Protein AF-A0A2K2VH22-F1 (afdb_monomer_lite)

Radius of gyration: 18.13 Å; chains: 1; bounding box: 42×35×60 Å

pLDDT: mean 90.91, std 8.67, range [52.75, 98.31]

Structure (mmCIF, N/CA/C/O backbone):
data_AF-A0A2K2VH22-F1
#
_entry.id   AF-A0A2K2VH22-F1
#
loop_
_atom_site.group_PDB
_atom_site.id
_atom_site.type_symbol
_atom_site.label_atom_id
_atom_site.label_alt_id
_atom_site.label_comp_id
_atom_site.label_asym_id
_atom_site.label_entity_id
_atom_site.label_seq_id
_atom_site.pdbx_PDB_ins_code
_atom_site.Cartn_x
_atom_site.Cartn_y
_atom_site.Cartn_z
_atom_site.occupancy
_atom_site.B_iso_or_equiv
_atom_site.auth_seq_id
_atom_site.auth_comp_id
_atom_site.auth_asym_id
_atom_site.auth_atom_id
_atom_site.pdbx_PDB_model_num
ATOM 1 N N . MET A 1 1 ? -1.784 11.047 14.760 1.00 62.03 1 MET A N 1
ATOM 2 C CA . MET A 1 1 ? -2.178 9.713 14.267 1.00 62.03 1 MET A CA 1
ATOM 3 C C . MET A 1 1 ? -1.018 8.764 14.497 1.00 62.03 1 MET A C 1
ATOM 5 O O . MET A 1 1 ? 0.082 9.056 14.036 1.00 62.03 1 MET A O 1
ATOM 9 N N . ASN A 1 2 ? -1.238 7.701 15.267 1.00 81.44 2 ASN A N 1
ATOM 10 C CA . ASN A 1 2 ? -0.188 6.740 15.594 1.00 81.44 2 ASN A CA 1
ATOM 11 C C . ASN A 1 2 ? 0.109 5.851 14.393 1.00 81.44 2 ASN A C 1
ATOM 13 O O . ASN A 1 2 ? -0.812 5.441 13.688 1.00 81.44 2 ASN A O 1
ATOM 17 N N . LYS A 1 3 ? 1.396 5.590 14.153 1.00 90.19 3 LYS A N 1
ATOM 18 C CA . LYS A 1 3 ? 1.849 4.792 13.016 1.00 90.19 3 LYS A CA 1
ATOM 19 C C . LYS A 1 3 ? 2.513 3.509 13.495 1.00 90.19 3 LYS A C 1
ATOM 21 O O . LYS A 1 3 ? 3.463 3.575 14.274 1.00 90.19 3 LYS A O 1
ATOM 26 N N . LEU A 1 4 ? 2.047 2.369 12.998 1.00 93.50 4 LEU A N 1
ATOM 27 C CA . LEU A 1 4 ? 2.679 1.077 13.224 1.00 93.50 4 LEU A CA 1
ATOM 28 C C . LEU A 1 4 ? 3.860 0.913 12.266 1.00 93.50 4 LEU A C 1
ATOM 30 O O . LEU A 1 4 ? 3.709 1.118 11.064 1.00 93.50 4 LEU A O 1
ATOM 34 N N . GLN A 1 5 ? 5.032 0.566 12.789 1.00 94.88 5 GLN A N 1
ATOM 35 C CA . GLN A 1 5 ? 6.256 0.443 11.998 1.00 94.88 5 GLN A CA 1
ATOM 36 C C . GLN A 1 5 ? 6.531 -1.019 11.652 1.00 94.88 5 GLN A C 1
ATOM 38 O O . GLN A 1 5 ? 6.646 -1.852 12.544 1.00 94.88 5 GLN A O 1
ATOM 43 N N . ILE A 1 6 ? 6.678 -1.310 10.362 1.00 93.50 6 ILE A N 1
ATOM 44 C CA . ILE A 1 6 ? 6.953 -2.645 9.833 1.00 93.50 6 ILE A CA 1
ATOM 45 C C . ILE A 1 6 ? 8.258 -2.577 9.029 1.00 93.50 6 ILE A C 1
ATOM 47 O O . ILE A 1 6 ? 8.27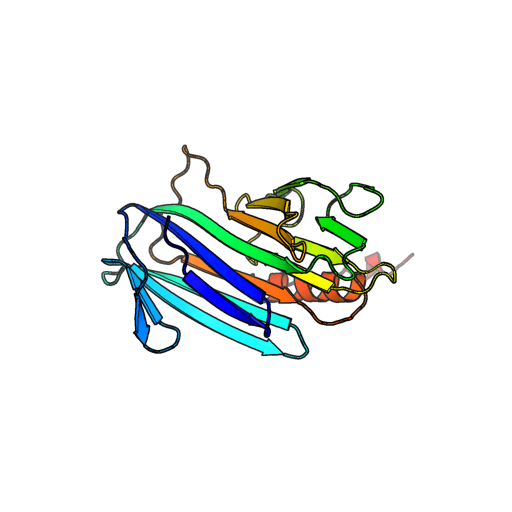5 -1.991 7.940 1.00 93.50 6 ILE A O 1
ATOM 51 N N . PRO A 1 7 ? 9.370 -3.129 9.547 1.00 93.19 7 PRO A N 1
ATOM 52 C CA . PRO A 1 7 ? 10.624 -3.188 8.808 1.00 93.19 7 PRO A CA 1
ATOM 53 C C . PRO A 1 7 ? 10.499 -4.200 7.663 1.00 93.19 7 PRO A C 1
ATOM 55 O O . PRO A 1 7 ? 10.170 -5.366 7.889 1.00 93.19 7 PRO A O 1
ATOM 58 N N . ILE A 1 8 ? 10.771 -3.763 6.435 1.00 91.94 8 ILE A N 1
ATOM 59 C CA . ILE A 1 8 ? 10.666 -4.605 5.229 1.00 91.94 8 ILE A CA 1
ATOM 60 C C . ILE A 1 8 ? 12.028 -4.935 4.616 1.00 91.94 8 ILE A C 1
ATOM 62 O O . ILE A 1 8 ? 12.185 -6.007 4.047 1.00 91.94 8 ILE A O 1
ATOM 66 N N . ALA A 1 9 ? 13.021 -4.064 4.791 1.00 86.62 9 ALA A N 1
ATOM 67 C CA . ALA A 1 9 ? 14.415 -4.290 4.417 1.00 86.62 9 ALA A CA 1
ATOM 68 C C . ALA A 1 9 ? 15.335 -3.594 5.434 1.00 86.62 9 ALA A C 1
ATOM 70 O O . ALA A 1 9 ? 14.854 -2.882 6.317 1.00 86.62 9 ALA A O 1
ATOM 71 N N . SER A 1 10 ? 16.654 -3.772 5.313 1.00 80.25 10 SER A N 1
ATOM 72 C CA . SER A 1 10 ? 17.651 -3.199 6.237 1.00 80.25 10 SER A CA 1
ATOM 73 C C . SER A 1 10 ? 17.533 -1.684 6.445 1.00 80.25 10 SER A C 1
ATOM 75 O O . SER A 1 10 ? 17.914 -1.170 7.493 1.00 80.25 10 SER A O 1
ATOM 77 N N . ASP A 1 11 ? 17.022 -0.969 5.449 1.00 85.69 11 ASP A N 1
ATOM 78 C CA . ASP A 1 11 ? 16.951 0.488 5.378 1.00 85.69 11 ASP A CA 1
ATOM 79 C C . ASP A 1 11 ? 15.550 1.011 5.028 1.00 85.69 11 ASP A C 1
ATOM 81 O O . ASP A 1 11 ? 15.379 2.216 4.841 1.00 85.69 11 ASP A O 1
ATOM 85 N N . ILE A 1 12 ? 14.542 0.133 4.964 1.00 91.69 12 ILE A N 1
ATOM 86 C CA . ILE A 1 12 ? 13.178 0.517 4.600 1.00 91.69 12 ILE A CA 1
ATOM 87 C C . ILE A 1 12 ? 12.189 0.031 5.659 1.00 91.69 12 ILE A C 1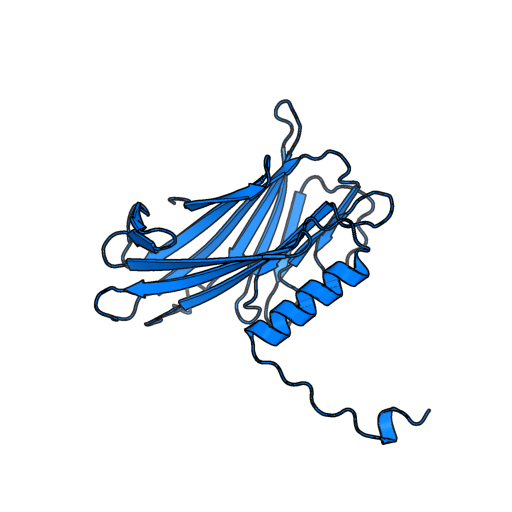
ATOM 89 O O . ILE A 1 12 ? 12.059 -1.164 5.935 1.00 91.69 12 ILE A O 1
ATOM 93 N N . THR A 1 13 ? 11.429 0.988 6.190 1.00 95.81 13 THR A N 1
ATOM 94 C CA . THR A 1 13 ? 10.339 0.762 7.140 1.00 95.81 13 THR A CA 1
ATOM 95 C C . THR A 1 13 ? 9.045 1.324 6.571 1.00 95.81 13 THR A C 1
ATOM 97 O O . THR A 1 13 ? 8.958 2.516 6.258 1.00 95.81 13 THR A O 1
ATOM 100 N N . ILE A 1 14 ? 8.019 0.480 6.488 1.00 97.19 14 ILE A N 1
ATOM 101 C CA . ILE A 1 14 ? 6.653 0.905 6.193 1.00 97.19 14 ILE A CA 1
ATOM 102 C C . ILE A 1 14 ? 5.992 1.349 7.490 1.00 97.19 14 ILE A C 1
ATOM 104 O O . ILE A 1 14 ? 6.072 0.671 8.509 1.00 97.19 14 ILE A O 1
ATOM 108 N N . ARG A 1 15 ? 5.333 2.502 7.460 1.00 97.44 15 ARG A N 1
ATOM 109 C CA . ARG A 1 15 ? 4.586 3.044 8.593 1.00 97.44 15 ARG A CA 1
ATOM 110 C C . ARG A 1 15 ? 3.104 3.034 8.254 1.00 97.44 15 ARG A C 1
ATOM 112 O O . ARG A 1 15 ? 2.662 3.919 7.521 1.00 97.44 15 ARG A O 1
ATOM 119 N N . LEU A 1 16 ? 2.372 2.048 8.762 1.00 97.62 16 LEU A N 1
ATOM 120 C CA . LEU A 1 16 ? 0.925 1.937 8.592 1.00 97.62 16 LEU A CA 1
ATOM 121 C C . LEU A 1 16 ? 0.191 2.864 9.550 1.00 97.62 16 LEU A C 1
ATOM 123 O O . LEU A 1 16 ? 0.656 3.096 10.665 1.00 97.62 16 LEU A O 1
ATOM 127 N N . PHE A 1 17 ? -0.966 3.363 9.144 1.00 96.62 17 PHE A N 1
ATOM 128 C CA . PHE A 1 17 ? -1.843 4.145 10.005 1.00 96.62 17 PHE A CA 1
ATOM 129 C C . PHE A 1 17 ? -3.306 3.812 9.749 1.00 96.62 17 PHE A C 1
ATOM 131 O O . PHE A 1 17 ? -3.675 3.420 8.644 1.00 96.62 17 PHE A O 1
ATOM 138 N N . PHE A 1 18 ? -4.124 4.021 10.778 1.00 95.19 18 PHE A N 1
ATOM 139 C CA . PHE A 1 18 ? -5.563 3.796 10.755 1.00 95.19 18 PHE A CA 1
ATOM 140 C C . PHE A 1 18 ? -6.236 4.923 11.541 1.00 95.19 18 PHE A C 1
ATOM 142 O O . PHE A 1 18 ? -5.906 5.135 12.711 1.00 95.19 18 PHE A O 1
ATOM 149 N N . ASP A 1 19 ? -7.150 5.645 10.900 1.00 94.12 19 ASP A N 1
ATOM 150 C CA . ASP A 1 19 ? -8.038 6.617 11.531 1.00 94.12 19 ASP A CA 1
ATOM 151 C C . ASP A 1 19 ? -9.436 6.000 11.653 1.00 94.12 19 ASP A C 1
ATOM 153 O O . ASP A 1 19 ? -10.105 5.725 10.654 1.00 94.12 19 ASP A O 1
ATOM 157 N N . LEU A 1 20 ? -9.844 5.728 12.892 1.00 94.25 20 LEU A N 1
ATOM 158 C CA . LEU A 1 20 ? -11.011 4.915 13.229 1.00 94.25 20 LEU A CA 1
ATOM 159 C C . LEU A 1 20 ? -11.969 5.691 14.127 1.00 94.25 20 LEU A C 1
ATOM 161 O O . LEU A 1 20 ? -11.563 6.549 14.916 1.00 94.25 20 LEU A O 1
ATOM 165 N N . SER A 1 21 ? -13.253 5.363 14.040 1.00 93.81 21 SER A N 1
ATOM 166 C CA . SER A 1 21 ? -14.292 5.914 14.905 1.00 93.81 21 SER A CA 1
ATOM 167 C C . SER A 1 21 ? -15.163 4.794 15.485 1.00 93.81 21 SER A C 1
ATOM 169 O O . SER A 1 21 ? -15.820 4.088 14.716 1.00 93.81 21 SER A O 1
ATOM 171 N N . PRO A 1 22 ? -15.186 4.629 16.828 1.00 94.56 22 PRO A N 1
ATOM 172 C CA . PRO A 1 22 ? -14.468 5.410 17.858 1.00 94.56 22 PRO A CA 1
ATOM 173 C C . PRO A 1 22 ? -12.931 5.351 17.759 1.00 94.56 22 PRO A C 1
ATOM 175 O O . PRO A 1 22 ? -12.384 4.419 17.181 1.00 94.56 22 PRO A O 1
ATOM 178 N N . ASN A 1 23 ? -12.219 6.327 18.330 1.00 93.38 23 ASN A N 1
ATOM 179 C CA . ASN A 1 23 ? -10.751 6.344 18.293 1.00 93.38 23 ASN A CA 1
ATOM 180 C C . ASN A 1 23 ? -10.160 5.204 19.150 1.00 93.38 23 ASN A C 1
ATOM 182 O O . ASN A 1 23 ? -10.509 5.070 20.322 1.00 93.38 23 ASN A O 1
ATOM 186 N N . GLY A 1 24 ? -9.260 4.403 18.570 1.00 89.75 24 GLY A N 1
ATOM 187 C CA . GLY A 1 24 ? -8.613 3.267 19.243 1.00 89.75 24 GLY A CA 1
ATOM 188 C C . GLY A 1 24 ? -7.381 3.604 20.096 1.00 89.75 24 GLY A C 1
ATOM 189 O O . GLY A 1 24 ? -6.967 2.794 20.922 1.00 89.75 24 GLY A O 1
ATOM 190 N N . GLY A 1 25 ? -6.777 4.782 19.930 1.00 92.25 25 GLY A N 1
ATOM 191 C CA . GLY A 1 25 ? -5.553 5.183 20.630 1.00 92.25 25 GLY A CA 1
ATOM 192 C C . GLY A 1 25 ? -4.266 4.660 19.979 1.00 92.25 25 GLY A C 1
ATOM 193 O O . GLY A 1 25 ? -4.061 4.788 18.772 1.00 92.25 25 GLY A O 1
ATOM 194 N N . GLU A 1 26 ? -3.332 4.154 20.787 1.00 93.44 26 GLU A N 1
ATOM 195 C CA . GLU A 1 26 ? -2.039 3.645 20.306 1.00 93.44 26 GLU A CA 1
ATOM 196 C C . GLU A 1 26 ? -2.076 2.136 20.067 1.00 93.44 26 GLU A C 1
ATOM 198 O O . GLU A 1 26 ? -2.567 1.382 20.908 1.00 93.44 26 GLU A O 1
ATOM 203 N N . TRP A 1 27 ? -1.500 1.701 18.945 1.00 95.56 27 TRP A N 1
ATOM 204 C CA . TRP A 1 27 ? -1.327 0.287 18.630 1.00 95.56 27 TRP A CA 1
ATOM 205 C C . TRP A 1 27 ? -0.231 -0.334 19.493 1.00 95.56 27 TRP A C 1
ATOM 207 O O . TRP A 1 27 ? 0.897 0.159 19.527 1.00 95.56 27 TRP A O 1
ATOM 217 N N . LYS A 1 28 ? -0.558 -1.443 20.156 1.00 95.31 28 LYS A N 1
ATOM 218 C CA . LYS A 1 28 ? 0.374 -2.247 20.952 1.00 95.31 28 LYS A CA 1
ATOM 219 C C . LYS A 1 28 ? 0.369 -3.679 20.456 1.00 95.31 28 LYS A C 1
ATOM 221 O O . LYS A 1 28 ? -0.697 -4.278 20.327 1.00 95.31 28 LYS A O 1
ATOM 226 N N . GLU A 1 29 ? 1.553 -4.216 20.204 1.00 95.94 29 GLU A N 1
ATOM 227 C CA . GLU A 1 29 ? 1.719 -5.632 19.892 1.00 95.94 29 GLU A CA 1
ATOM 228 C C . GLU A 1 29 ? 1.420 -6.464 21.143 1.00 95.94 29 GLU A C 1
ATOM 230 O O . GLU A 1 29 ? 1.985 -6.213 22.209 1.00 95.94 29 GLU A O 1
ATOM 235 N N . VAL A 1 30 ? 0.496 -7.416 21.027 1.00 96.62 30 VAL A N 1
ATOM 236 C CA . VAL A 1 30 ? 0.107 -8.320 22.127 1.00 96.62 30 VAL A CA 1
ATOM 237 C C . VAL A 1 30 ? 0.625 -9.739 21.909 1.00 96.62 30 VAL A C 1
ATOM 239 O O . VAL A 1 30 ? 0.863 -10.468 22.868 1.00 96.62 30 VAL A O 1
ATOM 242 N N . SER A 1 31 ? 0.834 -10.116 20.652 1.00 95.00 31 SER A N 1
ATOM 243 C CA . SER A 1 31 ? 1.541 -11.318 20.219 1.00 95.00 31 SER A CA 1
ATOM 244 C C . SER A 1 31 ? 2.142 -11.047 18.838 1.00 95.00 31 SER A C 1
ATOM 246 O O . SER A 1 31 ? 1.719 -10.076 18.204 1.00 95.00 31 SER A O 1
ATOM 248 N N . PRO A 1 32 ? 3.072 -11.884 18.338 1.00 94.31 32 PRO A N 1
ATOM 249 C CA . PRO A 1 32 ? 3.616 -11.708 16.997 1.00 94.31 32 PRO A CA 1
ATOM 250 C C . PRO A 1 32 ? 2.487 -11.506 15.992 1.00 94.31 32 PRO A C 1
ATOM 252 O O . PRO A 1 32 ? 1.533 -12.291 15.994 1.00 94.31 32 PRO A O 1
ATOM 255 N N . ASN A 1 33 ? 2.588 -10.455 15.175 1.00 94.50 33 ASN A N 1
ATOM 256 C CA . ASN A 1 33 ? 1.624 -10.134 14.117 1.00 94.50 33 ASN A CA 1
ATOM 257 C C . ASN A 1 33 ? 0.206 -9.741 14.589 1.00 94.50 33 ASN A C 1
ATOM 259 O O . ASN A 1 33 ? -0.685 -9.572 13.754 1.00 94.50 33 ASN A O 1
ATOM 263 N N . LEU A 1 34 ? -0.021 -9.566 15.896 1.00 97.44 34 LEU A N 1
ATOM 264 C CA . LEU A 1 34 ? -1.315 -9.188 16.466 1.00 97.44 34 LEU A CA 1
ATOM 265 C C . LEU A 1 34 ? -1.180 -7.931 17.324 1.00 97.44 34 LEU A C 1
ATOM 267 O O . LEU A 1 34 ? -0.462 -7.898 18.327 1.00 97.44 34 LEU A O 1
ATOM 271 N N . TYR A 1 35 ? -1.944 -6.909 16.963 1.00 97.56 35 TYR A N 1
ATOM 272 C CA . TYR A 1 35 ? -1.916 -5.599 17.591 1.00 97.56 35 TYR A CA 1
ATOM 273 C C . TYR A 1 35 ? -3.292 -5.238 18.139 1.00 97.56 35 TYR A C 1
ATOM 275 O O . TYR A 1 35 ? -4.325 -5.615 17.588 1.00 97.56 35 TYR A O 1
ATOM 283 N N . THR A 1 36 ? -3.315 -4.474 19.227 1.00 97.38 36 THR A N 1
ATOM 284 C CA . THR A 1 36 ? -4.555 -3.932 19.792 1.00 97.38 36 THR A CA 1
ATOM 285 C C . THR A 1 36 ? -4.440 -2.436 20.034 1.00 97.38 36 THR A C 1
ATOM 287 O O . THR A 1 36 ? -3.369 -1.935 20.377 1.00 97.38 36 THR A O 1
ATOM 290 N N . ALA A 1 37 ? -5.555 -1.734 19.861 1.00 96.62 37 ALA A N 1
ATOM 291 C CA . ALA A 1 37 ? -5.718 -0.323 20.189 1.00 96.62 37 ALA A CA 1
ATOM 292 C C . ALA A 1 37 ? -7.143 -0.147 20.732 1.00 96.62 37 ALA A C 1
ATOM 294 O O . ALA A 1 37 ? -8.111 -0.252 19.983 1.00 96.62 37 ALA A O 1
ATOM 295 N N . GLY A 1 38 ? -7.295 0.019 22.049 1.00 94.88 38 GLY A N 1
ATOM 296 C CA . GLY A 1 38 ? -8.612 0.022 22.695 1.00 94.88 38 GLY A CA 1
ATOM 297 C C . GLY A 1 38 ? -9.372 -1.290 22.448 1.00 94.88 38 GLY A C 1
ATOM 298 O O . GLY A 1 38 ? -8.899 -2.374 22.816 1.00 94.88 38 GLY A O 1
ATOM 299 N N . ASP A 1 39 ? -10.532 -1.188 21.796 1.00 96.12 39 ASP A N 1
ATOM 300 C CA . ASP A 1 39 ? -11.378 -2.330 21.421 1.00 96.12 39 ASP A CA 1
ATOM 301 C C . ASP A 1 39 ? -11.019 -2.949 20.067 1.00 96.12 39 ASP A C 1
ATOM 303 O O . ASP A 1 39 ? -11.613 -3.957 19.689 1.00 96.12 39 ASP A O 1
ATOM 307 N N . TYR A 1 40 ? -10.066 -2.376 19.332 1.00 97.88 40 TYR A N 1
ATOM 308 C CA . TYR A 1 40 ? -9.667 -2.880 18.023 1.00 97.88 40 TYR A CA 1
ATOM 309 C C . TYR A 1 40 ? -8.614 -3.979 18.126 1.00 97.88 40 TYR A C 1
ATOM 311 O O . TYR A 1 40 ? -7.749 -3.968 19.011 1.00 97.88 40 TYR A O 1
ATOM 319 N N . VAL A 1 41 ? -8.682 -4.903 17.174 1.00 97.94 41 VAL A N 1
ATOM 320 C CA . VAL A 1 41 ? -7.717 -5.968 16.918 1.00 97.94 41 VAL A CA 1
ATOM 321 C C . VAL A 1 41 ? -7.264 -5.838 15.471 1.00 97.94 41 VAL A C 1
ATOM 323 O O . VAL A 1 41 ? -8.091 -5.764 14.566 1.00 97.94 41 VAL A O 1
ATOM 326 N N . LEU A 1 42 ? -5.953 -5.801 15.268 1.00 98.25 42 LEU A N 1
ATOM 327 C CA . LEU A 1 42 ? -5.314 -5.744 13.962 1.00 98.25 42 LEU A CA 1
ATOM 328 C C . LEU A 1 42 ? -4.384 -6.947 13.829 1.00 98.25 42 LEU A C 1
ATOM 330 O O . LEU A 1 42 ? -3.401 -7.057 14.561 1.00 98.25 42 LEU A O 1
ATOM 334 N N . GLN A 1 43 ? -4.696 -7.835 12.896 1.00 98.19 43 GLN A N 1
ATOM 335 C CA . GLN A 1 43 ? -3.830 -8.938 12.500 1.00 98.19 43 GLN A CA 1
ATOM 336 C C . GLN A 1 43 ? -3.073 -8.537 11.239 1.00 98.19 43 GLN A C 1
ATOM 338 O O . GLN A 1 43 ? -3.681 -8.031 10.297 1.00 98.19 43 GLN A O 1
ATOM 343 N N . ILE A 1 44 ? -1.760 -8.756 11.219 1.00 97.81 44 ILE A N 1
ATOM 344 C CA . ILE A 1 44 ? -0.901 -8.441 10.076 1.00 97.81 44 ILE A CA 1
ATOM 345 C C . ILE A 1 44 ? -0.147 -9.685 9.652 1.00 97.81 44 ILE A C 1
ATOM 347 O O . ILE A 1 44 ? 0.633 -10.238 10.413 1.00 97.81 44 ILE A O 1
ATOM 351 N N . GLU A 1 45 ? -0.312 -10.092 8.409 1.00 97.06 45 GLU A N 1
ATOM 352 C CA . GLU A 1 45 ? 0.437 -11.195 7.831 1.00 97.06 45 GLU A CA 1
ATOM 353 C C . GLU A 1 45 ? 1.467 -10.658 6.851 1.00 97.06 45 GLU A C 1
ATOM 355 O O . GLU A 1 45 ? 1.206 -9.736 6.075 1.00 97.06 45 GLU A O 1
ATOM 360 N N . ARG A 1 46 ? 2.660 -11.246 6.903 1.00 95.38 46 ARG A N 1
ATOM 361 C CA . ARG A 1 46 ? 3.769 -10.904 6.024 1.00 95.38 46 ARG A CA 1
ATOM 362 C C . ARG A 1 46 ? 4.172 -12.136 5.236 1.00 95.38 46 ARG A C 1
ATOM 364 O O . ARG A 1 46 ? 4.592 -13.126 5.829 1.00 95.38 46 ARG A O 1
ATOM 371 N N . ASP A 1 47 ? 4.108 -12.025 3.917 1.00 95.81 47 ASP A N 1
ATOM 372 C CA . ASP A 1 47 ? 4.691 -12.992 2.990 1.00 95.81 47 ASP A CA 1
ATOM 373 C C . ASP A 1 47 ? 5.857 -12.340 2.248 1.00 95.81 47 ASP A C 1
ATOM 375 O O . ASP A 1 47 ? 5.759 -11.193 1.808 1.00 95.81 47 ASP A O 1
ATOM 379 N N . GLU A 1 48 ? 6.973 -13.053 2.123 1.00 95.12 48 GLU A N 1
ATOM 380 C CA . GLU A 1 48 ? 8.162 -12.557 1.437 1.00 95.12 48 GLU A CA 1
ATOM 381 C C . GLU A 1 48 ? 8.735 -13.620 0.510 1.00 95.12 48 GLU A C 1
ATOM 383 O O . GLU A 1 48 ? 9.051 -14.739 0.917 1.00 95.12 48 GLU A O 1
ATOM 388 N N . LYS A 1 49 ? 8.912 -13.240 -0.754 1.00 93.50 49 LYS A N 1
ATOM 389 C CA . LYS A 1 49 ? 9.485 -14.110 -1.774 1.00 93.50 49 LYS A CA 1
ATOM 390 C C . LYS A 1 49 ? 10.201 -13.289 -2.834 1.00 93.50 49 LYS A C 1
ATOM 392 O O . LYS A 1 49 ? 9.617 -12.372 -3.398 1.00 93.50 49 LYS A O 1
ATOM 397 N N . GLU A 1 50 ? 11.450 -13.647 -3.132 1.00 90.94 50 GLU A N 1
ATOM 398 C CA . GLU A 1 50 ? 12.206 -13.128 -4.289 1.00 90.94 50 GLU A CA 1
ATOM 399 C C . GLU A 1 50 ? 12.240 -11.586 -4.385 1.00 90.94 50 GLU A C 1
ATOM 401 O O . GLU A 1 50 ? 12.151 -11.005 -5.463 1.00 90.94 50 GLU A O 1
ATOM 406 N N . GLY A 1 51 ? 12.363 -10.897 -3.247 1.00 91.12 51 GLY A N 1
ATOM 407 C CA . GLY A 1 51 ? 12.399 -9.432 -3.198 1.00 91.12 51 GLY A CA 1
ATOM 408 C C . GLY A 1 51 ? 11.036 -8.744 -3.333 1.00 91.12 51 GLY A C 1
ATOM 409 O O . GLY A 1 51 ? 10.965 -7.534 -3.556 1.00 91.12 51 GLY A O 1
ATOM 410 N N . ARG A 1 52 ? 9.953 -9.510 -3.198 1.00 94.94 52 ARG A N 1
ATOM 411 C CA . ARG A 1 52 ? 8.581 -9.037 -3.026 1.00 94.94 52 ARG A CA 1
ATOM 412 C C . ARG A 1 52 ? 8.131 -9.309 -1.596 1.00 94.94 52 ARG A C 1
ATOM 414 O O . ARG A 1 52 ? 8.330 -10.412 -1.095 1.00 94.94 52 ARG A O 1
ATOM 421 N N . VAL A 1 53 ? 7.478 -8.331 -0.983 1.00 97.25 53 VAL A N 1
ATOM 422 C CA . VAL A 1 53 ? 6.845 -8.432 0.333 1.00 97.25 53 VAL A CA 1
ATOM 423 C C . VAL A 1 53 ? 5.371 -8.077 0.188 1.00 97.25 53 VAL A C 1
ATOM 425 O O . VAL A 1 53 ? 5.037 -7.030 -0.363 1.00 97.25 53 VAL A O 1
ATOM 428 N N . ILE A 1 54 ? 4.495 -8.938 0.688 1.00 97.88 54 ILE A N 1
ATOM 429 C CA . ILE A 1 54 ? 3.069 -8.658 0.833 1.00 97.88 54 ILE A CA 1
ATOM 430 C C . ILE A 1 54 ? 2.784 -8.442 2.315 1.00 97.88 54 ILE A C 1
ATOM 432 O O . ILE A 1 54 ? 3.146 -9.279 3.140 1.00 97.88 54 ILE A O 1
ATOM 436 N N . ILE A 1 55 ? 2.150 -7.318 2.645 1.00 97.94 55 ILE A N 1
ATOM 437 C CA . ILE A 1 55 ? 1.655 -7.033 3.995 1.00 97.94 55 ILE A CA 1
ATOM 438 C C . ILE A 1 55 ? 0.135 -7.064 3.933 1.00 97.94 55 ILE A C 1
ATOM 440 O O . ILE A 1 55 ? -0.476 -6.081 3.520 1.00 97.94 55 ILE A O 1
ATOM 444 N N . SER A 1 56 ? -0.463 -8.177 4.334 1.00 98.00 56 SER A N 1
ATOM 445 C CA . SER A 1 56 ? -1.914 -8.310 4.460 1.00 98.00 56 SER A CA 1
ATOM 446 C C . SER A 1 56 ? -2.335 -7.901 5.860 1.00 98.00 56 SER A C 1
ATOM 448 O O . SER A 1 56 ? -1.646 -8.218 6.827 1.00 98.00 56 SER A O 1
ATOM 450 N N . PHE A 1 57 ? -3.464 -7.218 6.000 1.00 97.75 57 PHE A N 1
ATOM 451 C CA . PHE A 1 57 ? -3.990 -6.885 7.315 1.00 97.75 57 PHE A CA 1
ATOM 452 C C . PHE A 1 57 ? -5.499 -7.074 7.401 1.00 97.75 57 PHE A C 1
ATOM 454 O O . PHE A 1 57 ? -6.233 -6.825 6.446 1.00 97.75 57 PHE A O 1
ATOM 461 N N . SER A 1 58 ? -5.947 -7.504 8.579 1.00 98.00 58 SER A N 1
ATOM 462 C CA . SER A 1 58 ? -7.354 -7.547 8.962 1.00 98.00 58 SER A CA 1
ATOM 463 C C . SER A 1 58 ? -7.570 -6.755 10.245 1.00 98.00 58 SER A C 1
ATOM 465 O O . SER A 1 58 ? -6.832 -6.918 11.218 1.00 98.00 58 SER A O 1
ATOM 467 N N . LEU A 1 59 ? -8.579 -5.892 10.231 1.00 97.94 59 LEU A N 1
ATOM 468 C CA . LEU A 1 59 ? -8.968 -5.016 11.322 1.00 97.94 59 LEU A CA 1
ATOM 469 C C . LEU A 1 59 ? -10.414 -5.309 11.729 1.00 97.94 59 LEU A C 1
ATOM 471 O O . LEU A 1 59 ? -11.320 -5.248 10.898 1.00 97.94 59 LEU A O 1
ATOM 475 N N . SER A 1 60 ? -10.638 -5.550 13.016 1.00 98.19 60 SER A N 1
ATOM 476 C CA . SER A 1 60 ? -11.972 -5.734 13.592 1.00 98.19 60 SER A CA 1
ATOM 477 C C . SER A 1 60 ? -12.041 -5.196 15.023 1.00 98.19 60 SER A C 1
ATOM 479 O O . SER A 1 60 ? -11.022 -4.844 15.624 1.00 98.19 60 SER A O 1
ATOM 481 N N . ARG A 1 61 ? -13.240 -5.155 15.611 1.00 97.88 61 ARG A N 1
ATOM 482 C CA . ARG A 1 61 ? -13.405 -4.969 17.063 1.00 97.88 61 ARG A CA 1
ATOM 483 C C . ARG A 1 61 ? -13.439 -6.311 17.795 1.00 97.88 61 ARG A C 1
ATOM 485 O O . ARG A 1 61 ? -13.854 -7.323 17.232 1.00 97.88 61 ARG A O 1
ATOM 492 N N . LYS A 1 62 ? -13.029 -6.322 19.067 1.00 97.06 62 LYS A N 1
ATOM 493 C CA . LYS A 1 62 ? -13.042 -7.511 19.948 1.00 97.06 62 LYS A CA 1
ATOM 494 C C . LYS A 1 62 ? -14.443 -8.096 20.128 1.00 97.06 62 LYS A C 1
ATOM 496 O O . LYS A 1 62 ? -14.596 -9.310 20.206 1.00 97.06 62 LYS A O 1
ATOM 501 N N . ASP A 1 63 ? -15.448 -7.228 20.189 1.00 96.56 63 ASP A N 1
ATOM 502 C CA . ASP A 1 63 ? -16.863 -7.583 20.316 1.00 96.56 63 ASP A CA 1
ATOM 503 C C . ASP A 1 63 ? -17.549 -7.843 18.964 1.00 96.56 63 ASP A C 1
ATOM 505 O O . ASP A 1 63 ? -18.736 -8.159 18.941 1.00 96.56 63 ASP A O 1
ATOM 509 N N . LYS A 1 64 ? -16.806 -7.732 17.851 1.00 95.81 64 LYS A N 1
ATOM 510 C CA . LYS A 1 64 ? -17.295 -7.840 16.466 1.00 95.81 64 LYS A CA 1
ATOM 511 C C . LYS A 1 64 ? -18.350 -6.799 16.079 1.00 95.81 64 LYS A C 1
ATOM 513 O O . LYS A 1 64 ? -19.010 -6.961 15.059 1.00 95.81 64 LYS A O 1
ATOM 518 N N . SER A 1 65 ? -18.511 -5.740 16.869 1.00 96.75 65 SER A N 1
ATOM 519 C CA . SER A 1 65 ? -19.385 -4.635 16.493 1.00 96.75 65 SER A CA 1
ATOM 520 C C . SER A 1 65 ? -18.803 -3.850 15.320 1.00 96.75 65 SER A C 1
ATOM 522 O O . SER A 1 65 ? -17.583 -3.795 15.119 1.00 96.75 65 SER A O 1
ATOM 524 N N . SER A 1 66 ? -19.690 -3.213 14.560 1.00 97.19 66 SER A N 1
ATOM 525 C CA . SER A 1 66 ? -19.297 -2.320 13.481 1.00 97.19 66 SER A CA 1
ATOM 526 C C . SER A 1 66 ? -18.499 -1.115 13.981 1.00 97.19 66 SER A C 1
ATOM 528 O O . SER A 1 66 ? -18.658 -0.635 15.110 1.00 97.19 66 SER A O 1
ATOM 530 N N . PHE A 1 67 ? -17.642 -0.605 13.106 1.00 96.19 67 PHE A N 1
ATOM 531 C CA . PHE A 1 67 ? -16.873 0.615 13.303 1.00 96.19 67 PHE A CA 1
ATOM 532 C C . PHE A 1 67 ? -16.723 1.375 11.992 1.00 96.19 67 PHE A C 1
ATOM 534 O O . PHE A 1 67 ? -16.889 0.815 10.908 1.00 96.19 67 PHE A O 1
ATOM 541 N N . ILE A 1 68 ? -16.393 2.660 12.102 1.00 95.00 68 ILE A N 1
ATOM 542 C CA . ILE A 1 68 ? -16.179 3.532 10.951 1.00 95.00 68 ILE A CA 1
ATOM 543 C C . ILE A 1 68 ? -14.681 3.663 10.695 1.00 95.00 68 ILE A C 1
ATOM 545 O O . ILE A 1 68 ? -13.901 3.931 11.616 1.00 95.00 68 ILE A O 1
ATOM 549 N N . ILE A 1 69 ? -14.294 3.526 9.429 1.00 93.94 69 ILE A N 1
ATOM 550 C CA . ILE A 1 69 ? -12.940 3.812 8.954 1.00 93.94 69 ILE A CA 1
ATOM 551 C C . ILE A 1 69 ? -12.957 5.173 8.258 1.00 93.94 69 ILE A C 1
ATOM 553 O O . ILE A 1 69 ? -13.615 5.340 7.233 1.00 93.94 69 ILE A O 1
ATOM 557 N N . ASN A 1 70 ? -12.238 6.145 8.819 1.00 92.44 70 ASN A N 1
ATOM 558 C CA . ASN A 1 70 ? -12.147 7.502 8.275 1.00 92.44 70 ASN A CA 1
ATOM 559 C C . ASN A 1 70 ? -11.047 7.616 7.216 1.00 92.44 70 ASN A C 1
ATOM 561 O O . ASN A 1 70 ? -11.245 8.255 6.183 1.00 92.44 70 ASN A O 1
ATOM 565 N N . SER A 1 71 ? -9.902 6.981 7.468 1.00 93.75 71 SER A N 1
ATOM 566 C CA . SER A 1 71 ? -8.844 6.737 6.489 1.00 93.75 71 SER A CA 1
ATOM 567 C C . SER A 1 71 ? -7.888 5.663 7.005 1.00 93.75 71 SER A C 1
ATOM 569 O O . SER A 1 71 ? -7.845 5.340 8.194 1.00 93.75 71 SER A O 1
ATOM 571 N N . TYR A 1 72 ? -7.109 5.079 6.105 1.00 95.75 72 TYR A N 1
ATOM 572 C CA . TYR A 1 72 ? -5.956 4.260 6.463 1.00 95.75 72 TYR A CA 1
ATOM 573 C C . TYR A 1 72 ? -4.916 4.354 5.360 1.00 95.75 72 TYR A C 1
ATOM 575 O O . TYR A 1 72 ? -5.197 4.822 4.254 1.00 95.75 72 TYR A O 1
ATOM 583 N N . GLY A 1 73 ? -3.702 3.909 5.646 1.00 97.38 73 GLY A N 1
ATOM 584 C CA . GLY A 1 73 ? -2.671 3.955 4.634 1.00 97.38 73 GLY A CA 1
ATOM 585 C C . GLY A 1 73 ? -1.288 3.626 5.139 1.00 97.38 73 GLY A C 1
ATOM 586 O O . GLY A 1 73 ? -1.102 3.022 6.196 1.00 97.38 73 GLY A O 1
ATOM 587 N N . PHE A 1 74 ? -0.305 4.041 4.352 1.00 98.00 74 PHE A N 1
ATOM 588 C CA . PHE A 1 74 ? 1.099 3.802 4.613 1.00 98.00 74 PHE A CA 1
ATOM 589 C C . PHE A 1 74 ? 1.935 5.048 4.354 1.00 98.00 74 PHE A C 1
ATOM 591 O O . PHE A 1 74 ? 1.571 5.943 3.597 1.00 98.00 74 PHE A O 1
ATOM 598 N N . SER A 1 75 ? 3.120 5.076 4.951 1.00 97.75 75 SER A N 1
ATOM 599 C CA . SER A 1 75 ? 4.179 5.998 4.560 1.00 97.75 75 SER A CA 1
ATOM 600 C C . SER A 1 75 ? 5.545 5.343 4.708 1.00 97.75 75 SER A C 1
ATOM 602 O O . SER A 1 75 ? 5.759 4.558 5.631 1.00 97.75 75 SER A O 1
ATOM 604 N N . CYS A 1 76 ? 6.480 5.667 3.827 1.00 96.69 76 CYS A N 1
ATOM 605 C CA . CYS A 1 76 ? 7.850 5.168 3.885 1.00 96.69 76 CYS A CA 1
ATOM 606 C C . CYS A 1 76 ? 8.824 6.196 3.311 1.00 96.69 76 CYS A C 1
ATOM 608 O O . CYS A 1 76 ? 8.424 7.149 2.644 1.00 96.69 76 CYS A O 1
ATOM 610 N N . ASP A 1 77 ? 10.102 6.020 3.623 1.00 95.06 77 ASP A N 1
ATOM 611 C CA . ASP A 1 77 ? 11.184 6.830 3.078 1.00 95.06 77 ASP A CA 1
ATOM 612 C C . ASP A 1 77 ? 12.122 5.890 2.324 1.00 95.06 77 ASP A C 1
ATOM 614 O O . ASP A 1 77 ? 12.598 4.907 2.892 1.00 95.06 77 ASP A O 1
ATOM 618 N N . ILE A 1 78 ? 12.362 6.178 1.048 1.00 94.62 78 ILE A N 1
ATOM 619 C CA . ILE A 1 78 ? 13.231 5.379 0.184 1.00 94.62 78 ILE A CA 1
ATOM 620 C C . ILE A 1 78 ? 14.502 6.179 -0.091 1.00 94.62 78 ILE A C 1
ATOM 622 O O . ILE A 1 78 ? 14.399 7.351 -0.465 1.00 94.62 78 ILE A O 1
ATOM 626 N N . PRO A 1 79 ? 15.706 5.609 0.079 1.00 92.75 79 PRO A N 1
ATOM 627 C CA . PRO A 1 79 ? 16.931 6.285 -0.328 1.00 92.75 79 PRO A CA 1
ATOM 628 C C . PRO A 1 79 ? 16.858 6.700 -1.800 1.00 92.75 79 PRO A C 1
ATOM 630 O O . PRO A 1 79 ? 16.501 5.898 -2.661 1.00 92.75 79 PRO A O 1
ATOM 633 N N . ILE A 1 80 ? 17.217 7.950 -2.102 1.00 91.56 80 ILE A N 1
ATOM 634 C CA . ILE A 1 80 ? 17.128 8.476 -3.480 1.00 91.56 80 ILE A CA 1
ATOM 635 C C . ILE A 1 80 ? 18.188 7.883 -4.407 1.00 91.56 80 ILE A C 1
ATOM 637 O O . ILE A 1 80 ? 18.140 8.095 -5.618 1.00 91.56 80 ILE A O 1
ATOM 641 N N . SER A 1 81 ? 19.173 7.173 -3.850 1.00 89.94 81 SER A N 1
ATOM 642 C CA . SER A 1 81 ? 20.220 6.532 -4.629 1.00 89.94 81 SER A CA 1
ATOM 643 C C . SER A 1 81 ? 19.598 5.605 -5.669 1.00 89.94 81 SER A C 1
ATOM 645 O O . SER A 1 81 ? 18.745 4.771 -5.373 1.00 89.94 81 SER A O 1
ATOM 647 N N . GLU A 1 82 ? 20.039 5.779 -6.915 1.00 89.69 82 GLU A N 1
ATOM 648 C CA . GLU A 1 82 ? 19.567 5.033 -8.086 1.00 89.69 82 GLU A CA 1
ATOM 649 C C . GLU A 1 82 ? 18.115 5.312 -8.509 1.00 89.69 82 GLU A C 1
ATOM 651 O O . GLU A 1 82 ? 17.710 4.824 -9.563 1.00 89.69 82 GLU A O 1
ATOM 656 N N . VAL A 1 83 ? 17.340 6.117 -7.773 1.00 92.06 83 VAL A N 1
ATOM 657 C CA . VAL A 1 83 ? 15.998 6.522 -8.206 1.00 92.06 83 VAL A CA 1
ATOM 658 C C . VAL A 1 83 ? 16.139 7.549 -9.326 1.00 92.06 83 VAL A C 1
ATOM 660 O O . VAL A 1 83 ? 16.580 8.678 -9.121 1.00 92.06 83 VAL A O 1
ATOM 663 N N . HIS A 1 84 ? 15.763 7.153 -10.537 1.00 90.12 84 HIS A N 1
ATOM 664 C CA . HIS A 1 84 ? 15.760 8.026 -11.706 1.00 90.12 84 HIS A CA 1
ATOM 665 C C . HIS A 1 84 ? 14.366 8.568 -12.019 1.00 90.12 84 HIS A C 1
ATOM 667 O O . HIS A 1 84 ? 14.252 9.686 -12.520 1.00 90.12 84 HIS A O 1
ATOM 673 N N . ARG A 1 85 ? 13.317 7.779 -11.762 1.00 89.81 85 ARG A N 1
ATOM 674 C CA . ARG A 1 85 ? 11.925 8.145 -12.042 1.00 89.81 85 ARG A CA 1
ATOM 675 C C . ARG A 1 85 ? 10.998 7.647 -10.955 1.00 89.81 85 ARG A C 1
ATOM 677 O O . ARG A 1 85 ? 11.252 6.615 -10.341 1.00 89.81 85 ARG A O 1
ATOM 684 N N . VAL A 1 86 ? 9.898 8.368 -10.794 1.00 89.81 86 VAL A N 1
ATOM 685 C CA . VAL A 1 86 ? 8.759 7.966 -9.978 1.00 89.81 86 VAL A CA 1
ATOM 686 C C . VAL A 1 86 ? 7.554 7.915 -10.904 1.00 89.81 86 VAL A C 1
ATOM 688 O O . VAL A 1 86 ? 7.259 8.887 -11.595 1.00 89.81 86 VAL A O 1
ATOM 691 N N . TYR A 1 87 ? 6.908 6.761 -10.967 1.00 85.00 87 TYR A N 1
ATOM 692 C CA . TYR A 1 87 ? 5.879 6.452 -11.940 1.00 85.00 87 TYR A CA 1
ATOM 693 C C . TYR A 1 87 ? 4.623 5.958 -11.216 1.00 85.00 87 TYR A C 1
ATOM 695 O O . TYR A 1 87 ? 4.603 4.817 -10.745 1.00 85.00 87 TYR A O 1
ATOM 703 N N . PRO A 1 88 ? 3.576 6.792 -11.084 1.00 80.38 88 PRO A N 1
ATOM 704 C CA . PRO A 1 88 ? 2.238 6.261 -10.870 1.00 80.38 88 PRO A CA 1
ATOM 705 C C . PRO A 1 88 ? 1.842 5.534 -12.159 1.00 80.38 88 PRO A C 1
ATOM 707 O O . PRO A 1 88 ? 2.093 6.065 -13.240 1.00 80.38 88 PRO A O 1
ATOM 710 N N . LEU A 1 89 ? 1.268 4.331 -12.078 1.00 70.31 89 LEU A N 1
ATOM 711 C CA . LEU A 1 89 ? 0.801 3.559 -13.244 1.00 70.31 89 LEU A CA 1
ATOM 712 C C . LEU A 1 89 ? -0.392 4.269 -13.939 1.00 70.31 89 LEU A C 1
ATOM 714 O O . LEU A 1 89 ? -1.533 3.815 -13.892 1.00 70.31 89 LEU A O 1
ATOM 718 N N . ALA A 1 90 ? -0.139 5.434 -14.539 1.00 61.25 90 ALA A N 1
ATOM 719 C CA . ALA A 1 90 ? -1.104 6.380 -15.083 1.00 61.25 90 ALA A CA 1
ATOM 720 C C . ALA A 1 90 ? -0.479 7.193 -16.240 1.00 61.25 90 ALA A C 1
ATOM 722 O O . ALA A 1 90 ? 0.747 7.316 -16.332 1.00 61.25 90 ALA A O 1
ATOM 723 N N . PRO A 1 91 ? -1.292 7.769 -17.147 1.00 52.75 91 PRO A N 1
ATOM 724 C CA . PRO A 1 91 ? -0.796 8.366 -18.384 1.00 52.75 91 PRO A CA 1
ATOM 725 C C . PRO A 1 91 ? -0.210 9.767 -18.155 1.00 52.75 91 PRO A C 1
ATOM 727 O O . PRO A 1 91 ? -0.862 10.767 -18.432 1.00 52.75 91 PRO A O 1
ATOM 730 N N . TRP A 1 92 ? 1.030 9.853 -17.669 1.00 56.38 92 TRP A N 1
ATOM 731 C CA . TRP A 1 92 ? 1.789 11.108 -17.629 1.00 56.38 92 TRP A CA 1
ATOM 732 C C . TRP A 1 92 ? 3.262 10.869 -17.972 1.00 56.38 92 TRP A C 1
ATOM 734 O O . TRP A 1 92 ? 3.939 10.037 -17.372 1.00 56.38 92 TRP A O 1
ATOM 744 N N . HIS A 1 93 ? 3.768 11.624 -18.947 1.00 55.97 93 HIS A N 1
ATOM 745 C CA . HIS A 1 93 ? 5.189 11.672 -19.282 1.00 55.97 93 HIS A CA 1
ATOM 746 C C . HIS A 1 93 ? 5.860 12.759 -18.438 1.00 55.97 93 HIS A C 1
ATOM 748 O O . HIS A 1 93 ? 5.895 13.919 -18.841 1.00 55.97 93 HIS A O 1
ATOM 754 N N . GLN A 1 94 ? 6.399 12.398 -17.273 1.00 61.78 94 GLN A N 1
ATOM 755 C CA . GLN A 1 94 ? 7.332 13.266 -16.553 1.00 61.78 94 GLN A CA 1
ATOM 756 C C . GLN A 1 94 ? 8.768 12.761 -16.760 1.00 61.78 94 GLN A C 1
ATOM 758 O O . GLN A 1 94 ? 9.092 11.641 -16.353 1.00 61.78 94 GLN A O 1
ATOM 763 N N . PRO A 1 95 ? 9.645 13.532 -17.429 1.00 64.81 95 PRO A N 1
ATOM 764 C CA . PRO A 1 95 ? 11.049 13.171 -17.519 1.00 64.81 95 PRO A CA 1
ATOM 765 C C . PRO A 1 95 ? 11.742 13.409 -16.167 1.00 64.81 95 PRO A C 1
ATOM 767 O O . PRO A 1 95 ? 11.844 14.541 -15.708 1.00 64.81 95 PRO A O 1
ATOM 770 N N . GLY A 1 96 ? 12.269 12.341 -15.560 1.00 78.06 96 GLY A N 1
ATOM 771 C CA . GLY A 1 96 ? 13.154 12.411 -14.389 1.00 78.06 96 GLY A CA 1
ATOM 772 C C . GLY A 1 96 ? 12.481 12.148 -13.039 1.00 78.06 96 GLY A C 1
ATOM 773 O O . GLY A 1 96 ? 11.372 11.621 -12.971 1.00 78.06 96 GLY A O 1
ATOM 774 N N . LEU A 1 97 ? 13.204 12.469 -11.961 1.00 86.88 97 LEU A N 1
ATOM 775 C CA . LEU A 1 97 ? 12.754 12.316 -10.578 1.00 86.88 97 LEU A CA 1
ATOM 776 C C . LEU A 1 97 ? 11.961 13.571 -10.176 1.00 86.88 97 LEU A C 1
ATOM 778 O O . LEU A 1 97 ? 12.566 14.640 -10.065 1.00 86.88 97 LEU A O 1
ATOM 782 N N . PRO A 1 98 ? 10.635 13.480 -9.979 1.00 87.94 98 PRO A N 1
ATOM 783 C CA . PRO A 1 98 ? 9.832 14.637 -9.599 1.00 87.94 98 PRO A CA 1
ATOM 784 C C . PRO A 1 98 ? 10.147 15.101 -8.174 1.00 87.94 98 PRO A C 1
ATOM 786 O O . PRO A 1 98 ? 10.406 14.286 -7.293 1.00 87.94 98 PRO A O 1
ATOM 789 N N . TRP A 1 99 ? 10.072 16.411 -7.931 1.00 89.12 99 TRP A N 1
ATOM 790 C CA . TRP A 1 99 ? 10.181 16.983 -6.581 1.00 89.12 99 TRP A CA 1
ATOM 791 C C . TRP A 1 99 ? 9.009 16.577 -5.693 1.00 89.12 99 TRP A C 1
ATOM 793 O O . TRP A 1 99 ? 9.198 16.291 -4.512 1.00 89.12 99 TRP A O 1
ATOM 803 N N . GLU A 1 100 ? 7.819 16.533 -6.284 1.00 91.38 100 GLU A N 1
ATOM 804 C CA . GLU A 1 100 ? 6.568 16.159 -5.647 1.00 91.38 100 GLU A CA 1
ATOM 805 C C . GLU A 1 100 ? 5.694 15.409 -6.654 1.00 91.38 100 GLU A C 1
ATOM 807 O O . GLU A 1 100 ? 5.714 15.703 -7.853 1.00 91.38 100 GLU A O 1
ATOM 812 N N . ILE A 1 101 ? 4.930 14.447 -6.156 1.00 91.06 101 ILE A N 1
ATOM 813 C CA . ILE A 1 101 ? 3.826 13.818 -6.865 1.00 91.06 101 ILE A CA 1
ATOM 814 C C . ILE A 1 101 ? 2.584 13.846 -5.985 1.00 91.06 101 ILE A C 1
ATOM 816 O O . ILE A 1 101 ? 2.656 13.715 -4.761 1.00 91.06 101 ILE A O 1
ATOM 820 N N . ASP A 1 102 ? 1.443 13.929 -6.648 1.00 92.06 102 ASP A N 1
ATOM 821 C CA . ASP A 1 102 ? 0.139 13.776 -6.033 1.00 92.06 102 ASP A CA 1
ATOM 822 C C . ASP A 1 102 ? -0.787 13.098 -7.042 1.00 92.06 102 ASP A C 1
ATOM 824 O O . ASP A 1 102 ? -1.128 13.658 -8.087 1.00 92.06 102 ASP A O 1
ATOM 828 N N . HIS A 1 103 ? -1.103 11.835 -6.779 1.00 90.44 103 HIS A N 1
ATOM 829 C CA . HIS A 1 103 ? -1.822 10.969 -7.693 1.00 90.44 103 HIS A CA 1
ATOM 830 C C . HIS A 1 103 ? -3.033 10.350 -7.007 1.00 90.44 103 HIS A C 1
ATOM 832 O O . HIS A 1 103 ? -2.908 9.520 -6.112 1.00 90.44 103 HIS A O 1
ATOM 838 N N . GLN A 1 104 ? -4.216 10.737 -7.465 1.00 92.12 104 GLN A N 1
ATOM 839 C CA . GLN A 1 104 ? -5.484 10.220 -6.974 1.00 92.12 104 GLN A CA 1
ATOM 840 C C . GLN A 1 104 ? -6.022 9.148 -7.924 1.00 92.12 104 GLN A C 1
ATOM 842 O O . GLN A 1 104 ? -6.016 9.315 -9.148 1.00 92.12 104 GLN A O 1
ATOM 847 N N . THR A 1 105 ? -6.493 8.057 -7.336 1.00 90.94 105 THR A N 1
ATOM 848 C CA . THR A 1 105 ? -6.962 6.846 -8.012 1.00 90.94 105 THR A CA 1
ATOM 849 C C . THR A 1 105 ? -8.295 6.411 -7.426 1.00 90.94 105 THR A C 1
ATOM 851 O O . THR A 1 105 ? -8.588 6.721 -6.276 1.00 90.94 105 THR A O 1
ATOM 854 N N . ALA A 1 106 ? -9.097 5.705 -8.207 1.00 87.88 106 ALA A N 1
ATOM 855 C CA . ALA A 1 106 ? -10.361 5.096 -7.808 1.00 87.88 106 ALA A CA 1
ATOM 856 C C . ALA A 1 106 ? -10.624 3.878 -8.708 1.00 87.88 106 ALA A C 1
ATOM 858 O O . ALA A 1 106 ? -9.940 3.713 -9.719 1.00 87.88 106 ALA A O 1
ATOM 859 N N . GLY A 1 107 ? -11.646 3.070 -8.413 1.00 83.62 107 GLY A N 1
ATOM 860 C CA . GLY A 1 107 ? -11.909 1.826 -9.158 1.00 83.62 107 GLY A CA 1
ATOM 861 C C . GLY A 1 107 ? -12.086 1.974 -10.675 1.00 83.62 107 GLY A C 1
ATOM 862 O O . GLY A 1 107 ? -11.885 1.017 -11.412 1.00 83.62 107 GLY A O 1
ATOM 863 N N . ASN A 1 108 ? -12.418 3.169 -11.170 1.00 83.50 108 ASN A N 1
ATOM 864 C CA . ASN A 1 108 ? -12.523 3.478 -12.600 1.00 83.50 108 ASN A CA 1
ATOM 865 C C . ASN A 1 108 ? -11.445 4.456 -13.111 1.00 83.50 108 ASN A C 1
ATOM 867 O O . ASN A 1 108 ? -11.535 4.927 -14.247 1.00 83.50 108 ASN A O 1
ATOM 871 N N . ARG A 1 109 ? -10.456 4.818 -12.285 1.00 83.50 109 ARG A N 1
ATOM 872 C CA . ARG A 1 109 ? -9.460 5.845 -12.605 1.00 83.50 109 ARG A CA 1
ATOM 873 C C . ARG A 1 109 ? -8.105 5.531 -11.978 1.00 83.50 109 ARG A C 1
ATOM 875 O O . ARG A 1 109 ? -7.915 5.712 -10.782 1.00 83.50 109 ARG A O 1
ATO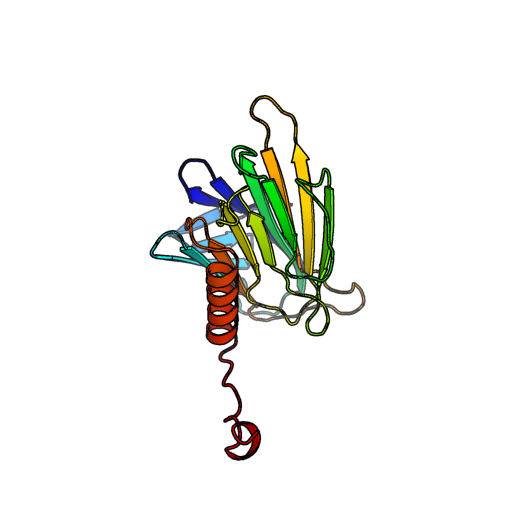M 882 N N . GLY A 1 110 ? -7.122 5.233 -12.823 1.00 84.56 110 GLY A N 1
ATOM 883 C CA . GLY A 1 110 ? -5.743 5.011 -12.387 1.00 84.56 110 GLY A CA 1
ATOM 884 C C . GLY A 1 110 ? -5.579 3.728 -11.573 1.00 84.56 110 GLY A C 1
ATOM 885 O O . GLY A 1 110 ? -6.508 2.939 -11.441 1.00 84.56 110 GLY A O 1
ATOM 886 N N . ILE A 1 111 ? -4.371 3.514 -11.061 1.00 91.50 111 ILE A N 1
ATOM 887 C CA . ILE A 1 111 ? -4.006 2.316 -10.305 1.00 91.50 111 ILE A CA 1
ATOM 888 C C . ILE A 1 111 ? -3.278 2.780 -9.038 1.00 91.50 111 ILE A C 1
ATOM 890 O O . ILE A 1 111 ? -2.313 3.541 -9.170 1.00 91.50 111 ILE A O 1
ATOM 894 N N . PRO A 1 112 ? -3.688 2.352 -7.825 1.00 94.12 112 PRO A N 1
ATOM 895 C CA . PRO A 1 112 ? -3.107 2.793 -6.556 1.00 94.12 112 PRO A CA 1
ATOM 896 C C . PRO A 1 112 ? -1.750 2.121 -6.287 1.00 94.12 112 PRO A C 1
ATOM 898 O O . PRO A 1 112 ? -1.527 1.528 -5.232 1.00 94.12 112 PRO A O 1
ATOM 901 N N . CYS A 1 113 ? -0.827 2.243 -7.241 1.00 95.12 113 CYS A N 1
ATOM 902 C CA . CYS A 1 113 ? 0.526 1.718 -7.201 1.00 95.12 113 CYS A CA 1
ATOM 903 C C . CYS A 1 113 ? 1.527 2.767 -7.695 1.00 95.12 113 CYS A C 1
ATOM 905 O O . CYS A 1 113 ? 1.334 3.403 -8.737 1.00 95.12 113 CYS A O 1
ATOM 907 N N . LEU A 1 114 ? 2.627 2.904 -6.957 1.00 94.56 114 LEU A N 1
ATOM 908 C CA . LEU A 1 114 ? 3.742 3.781 -7.274 1.00 94.56 114 LEU A CA 1
ATOM 909 C C . LEU A 1 114 ? 5.017 2.973 -7.487 1.00 94.56 114 LEU A C 1
ATOM 911 O O . LEU A 1 114 ? 5.376 2.145 -6.653 1.00 94.56 114 LEU A O 1
ATOM 915 N N . MET A 1 115 ? 5.727 3.266 -8.573 1.00 94.31 115 MET A N 1
ATOM 916 C CA . MET A 1 115 ? 7.000 2.637 -8.911 1.00 94.31 115 MET A CA 1
ATOM 917 C C . MET A 1 115 ? 8.133 3.658 -8.907 1.00 94.31 115 MET A C 1
ATOM 919 O O . MET A 1 115 ? 8.049 4.703 -9.544 1.00 94.31 115 MET A O 1
ATOM 923 N N . LEU A 1 116 ? 9.227 3.339 -8.236 1.00 94.44 116 LEU A N 1
ATOM 924 C CA . LEU A 1 116 ? 10.497 4.044 -8.295 1.00 94.44 116 LEU A CA 1
ATOM 925 C C . LEU A 1 116 ? 11.416 3.231 -9.200 1.00 94.44 116 LEU A C 1
ATOM 927 O O . LEU A 1 116 ? 11.730 2.074 -8.914 1.00 94.44 116 LEU A O 1
ATOM 931 N N . LEU A 1 117 ? 11.836 3.837 -10.305 1.00 93.88 117 LEU A N 1
ATOM 932 C CA . LEU A 1 117 ? 12.600 3.176 -11.354 1.00 93.88 117 LEU A CA 1
ATOM 933 C C . LEU A 1 117 ? 14.012 3.736 -11.438 1.00 93.88 117 LEU A C 1
ATOM 935 O O . LEU A 1 117 ? 14.242 4.943 -11.310 1.00 93.88 117 LEU A O 1
ATOM 939 N N . ARG A 1 118 ? 14.948 2.841 -11.724 1.00 94.25 118 ARG A N 1
ATOM 940 C CA . ARG A 1 118 ? 16.331 3.144 -12.069 1.00 94.25 118 ARG A CA 1
ATOM 941 C C . ARG A 1 118 ? 16.440 3.672 -13.495 1.00 94.25 118 ARG A C 1
ATOM 943 O O . ARG A 1 118 ? 15.517 3.572 -14.303 1.00 94.25 118 ARG A O 1
ATOM 950 N N . ARG A 1 119 ? 17.603 4.241 -13.826 1.00 91.19 119 ARG A N 1
ATOM 951 C CA . ARG A 1 119 ? 17.880 4.786 -15.169 1.00 91.19 119 ARG A CA 1
ATOM 952 C C . ARG A 1 119 ? 17.848 3.718 -16.267 1.00 91.19 119 ARG A C 1
ATOM 954 O O . ARG A 1 119 ? 17.527 4.039 -17.404 1.00 91.19 119 ARG A O 1
ATOM 961 N N . ASP A 1 120 ? 18.163 2.476 -15.918 1.00 92.75 120 ASP A N 1
ATOM 962 C CA . ASP A 1 120 ? 18.111 1.299 -16.794 1.00 92.75 120 ASP A CA 1
ATOM 963 C C . ASP A 1 120 ? 16.690 0.715 -16.949 1.00 92.75 120 ASP A C 1
ATOM 965 O O . ASP A 1 120 ? 16.510 -0.270 -17.658 1.00 92.75 120 ASP A O 1
ATOM 969 N N . GLY A 1 121 ? 15.673 1.316 -16.319 1.00 90.50 121 GLY A N 1
ATOM 970 C CA . GLY A 1 121 ? 14.291 0.832 -16.361 1.00 90.50 121 GLY A CA 1
ATOM 971 C C . GLY A 1 121 ? 13.993 -0.313 -15.389 1.00 90.50 121 GLY A C 1
ATOM 972 O O . GLY A 1 121 ? 12.878 -0.841 -15.408 1.00 90.50 121 GLY A O 1
ATOM 973 N N . MET A 1 122 ? 14.952 -0.680 -14.533 1.00 95.62 122 MET A N 1
ATOM 974 C CA . MET A 1 122 ? 14.743 -1.664 -13.475 1.00 95.62 122 MET A CA 1
ATOM 975 C C . MET A 1 122 ? 14.015 -1.050 -12.280 1.00 95.62 122 MET A C 1
ATOM 977 O O . MET A 1 122 ? 14.180 0.129 -11.951 1.00 95.62 122 MET A O 1
ATOM 981 N N . ASN A 1 123 ? 13.227 -1.868 -11.597 1.00 95.38 123 ASN A N 1
ATOM 982 C CA . ASN A 1 123 ? 12.571 -1.494 -10.359 1.00 95.38 123 ASN A CA 1
ATOM 983 C C . ASN A 1 123 ? 13.602 -1.268 -9.243 1.00 95.38 123 ASN A C 1
ATOM 985 O O . ASN A 1 123 ? 14.461 -2.111 -8.985 1.00 95.38 123 ASN A O 1
ATOM 989 N N . LYS A 1 124 ? 13.496 -0.118 -8.575 1.00 95.06 124 LYS A N 1
ATOM 990 C CA . LYS A 1 124 ? 14.168 0.156 -7.300 1.00 95.06 124 LYS A CA 1
ATOM 991 C C . LYS A 1 124 ? 13.245 -0.181 -6.138 1.00 95.06 124 LYS A C 1
ATOM 993 O O . LYS A 1 124 ? 13.673 -0.795 -5.167 1.00 95.06 124 LYS A O 1
ATOM 998 N N . PHE A 1 125 ? 11.998 0.265 -6.239 1.00 96.56 125 PHE A N 1
ATOM 999 C CA . PHE A 1 125 ? 10.985 0.078 -5.217 1.00 96.56 125 PHE A CA 1
ATOM 1000 C C . PHE A 1 125 ? 9.602 0.259 -5.835 1.00 96.56 125 PHE A C 1
ATOM 1002 O O . PHE A 1 125 ? 9.377 1.213 -6.567 1.00 96.56 125 PHE A O 1
ATOM 1009 N N . THR A 1 126 ? 8.657 -0.611 -5.520 1.00 97.00 126 THR A N 1
ATOM 1010 C CA . THR A 1 126 ? 7.255 -0.465 -5.909 1.00 97.00 126 THR A CA 1
ATOM 1011 C C . THR A 1 126 ? 6.388 -0.707 -4.692 1.00 97.00 126 THR A C 1
ATOM 1013 O O . THR A 1 126 ? 6.667 -1.633 -3.934 1.00 97.00 126 THR A O 1
ATOM 1016 N N . ILE A 1 127 ? 5.351 0.108 -4.513 1.00 97.88 127 ILE A N 1
ATOM 1017 C CA . ILE A 1 127 ? 4.354 -0.065 -3.459 1.00 97.88 127 ILE A CA 1
ATOM 1018 C C . ILE A 1 127 ? 2.951 0.242 -3.979 1.00 97.88 127 ILE A C 1
ATOM 1020 O O . ILE A 1 127 ? 2.762 1.224 -4.697 1.00 97.88 127 ILE A O 1
ATOM 1024 N N . GLY A 1 128 ? 1.961 -0.564 -3.605 1.00 97.00 128 GLY A N 1
ATOM 1025 C CA . GLY A 1 128 ? 0.568 -0.309 -3.963 1.00 97.00 128 GLY A CA 1
ATOM 1026 C C . GLY A 1 128 ? -0.435 -1.040 -3.080 1.00 97.00 128 GLY A C 1
ATOM 1027 O O . GLY A 1 128 ? -0.089 -2.028 -2.435 1.00 97.00 128 GLY A O 1
ATOM 1028 N N . PHE A 1 129 ? -1.672 -0.544 -3.060 1.00 97.56 129 PHE A N 1
ATOM 1029 C CA . PHE A 1 129 ? -2.797 -1.167 -2.348 1.00 97.56 129 PHE A CA 1
ATOM 1030 C C . PHE A 1 129 ? -3.375 -2.348 -3.136 1.00 97.56 129 PHE A C 1
ATOM 1032 O O . PHE A 1 129 ? -3.298 -2.354 -4.366 1.00 97.56 129 PHE A O 1
ATOM 1039 N N . ALA A 1 130 ? -3.964 -3.325 -2.446 1.00 96.75 130 ALA A N 1
ATOM 1040 C CA . ALA A 1 130 ? -4.674 -4.438 -3.071 1.00 96.75 130 ALA A CA 1
ATOM 1041 C C . ALA A 1 130 ? -6.110 -4.052 -3.427 1.00 96.75 130 ALA A C 1
ATOM 1043 O O . ALA A 1 130 ? -6.543 -4.239 -4.563 1.00 96.75 130 ALA A O 1
ATOM 1044 N N . ASP A 1 131 ? -6.830 -3.455 -2.474 1.00 92.88 131 ASP A N 1
ATOM 1045 C CA . ASP A 1 131 ? -8.133 -2.859 -2.729 1.00 92.88 131 ASP A CA 1
ATOM 1046 C C . ASP A 1 131 ? -7.958 -1.707 -3.729 1.00 92.88 131 ASP A C 1
ATOM 1048 O O . ASP A 1 131 ? -7.185 -0.769 -3.510 1.00 92.88 131 ASP A O 1
ATOM 1052 N N . GLN A 1 132 ? -8.689 -1.763 -4.838 1.00 90.25 132 GLN A N 1
ATOM 1053 C CA . GLN A 1 132 ? -8.752 -0.684 -5.828 1.00 90.25 132 GLN A CA 1
ATOM 1054 C C . GLN A 1 132 ? -10.149 -0.061 -5.919 1.00 90.25 132 GLN A C 1
ATOM 1056 O O . GLN A 1 132 ? -10.365 0.841 -6.720 1.00 90.25 132 GLN A O 1
ATOM 1061 N N . ILE A 1 133 ? -11.101 -0.524 -5.105 1.00 88.25 133 ILE A N 1
ATOM 1062 C CA . ILE A 1 133 ? -12.496 -0.078 -5.138 1.00 88.25 133 ILE A CA 1
ATOM 1063 C C . ILE A 1 133 ? -12.586 1.338 -4.578 1.00 88.25 133 ILE A C 1
ATOM 1065 O O . ILE A 1 133 ? -13.165 2.224 -5.212 1.00 88.25 133 ILE A O 1
ATOM 1069 N N . TYR A 1 134 ? -12.000 1.551 -3.400 1.00 89.00 134 TYR A N 1
ATOM 1070 C CA . TYR A 1 134 ? -12.024 2.858 -2.757 1.00 89.00 134 TYR A CA 1
ATOM 1071 C C . TYR A 1 134 ? -10.985 3.795 -3.342 1.00 89.00 134 TYR A C 1
ATOM 1073 O O . TYR A 1 134 ? -9.902 3.380 -3.767 1.00 89.00 134 TYR A O 1
ATOM 1081 N N . GLU A 1 135 ? -11.322 5.077 -3.293 1.00 92.31 135 GLU A N 1
ATOM 1082 C CA . GLU A 1 135 ? -10.432 6.142 -3.701 1.00 92.31 135 GLU A CA 1
ATOM 1083 C C . GLU A 1 135 ? -9.140 6.110 -2.873 1.00 92.31 135 GLU A C 1
ATOM 1085 O O . GLU A 1 135 ? -9.169 6.001 -1.646 1.00 92.31 135 GLU A O 1
ATOM 1090 N N . SER A 1 136 ? -8.000 6.218 -3.546 1.00 94.50 136 SER A N 1
ATOM 1091 C CA . SER A 1 136 ? -6.690 6.309 -2.909 1.00 94.50 136 SER A CA 1
ATOM 1092 C C . SER A 1 136 ? -5.935 7.515 -3.438 1.00 94.50 136 SER A C 1
ATOM 1094 O O . SER A 1 136 ? -5.950 7.789 -4.639 1.00 94.50 136 SER A O 1
ATOM 1096 N N . ARG A 1 137 ? -5.191 8.186 -2.566 1.00 95.00 137 ARG A N 1
ATOM 1097 C CA . ARG A 1 137 ? -4.247 9.243 -2.920 1.00 95.00 137 ARG A CA 1
ATOM 1098 C C . ARG A 1 137 ? -2.832 8.787 -2.601 1.00 95.00 137 ARG A C 1
ATOM 1100 O O . ARG A 1 137 ? -2.518 8.450 -1.463 1.00 95.00 137 ARG A O 1
ATOM 1107 N N . LEU A 1 138 ? -1.983 8.774 -3.617 1.00 95.12 138 LEU A N 1
ATOM 1108 C CA . LEU A 1 138 ? -0.558 8.505 -3.525 1.00 95.12 138 LEU A CA 1
ATOM 1109 C C . LEU A 1 138 ? 0.194 9.825 -3.637 1.00 95.12 138 LEU A C 1
ATOM 1111 O O . LEU A 1 138 ? 0.123 10.507 -4.658 1.00 95.12 138 LEU A O 1
ATOM 1115 N N . ARG A 1 139 ? 0.931 10.174 -2.592 1.00 95.12 139 ARG A N 1
ATOM 1116 C CA . ARG A 1 139 ? 1.794 11.348 -2.536 1.00 95.12 139 ARG A CA 1
ATOM 1117 C C . ARG A 1 139 ? 3.238 10.911 -2.434 1.00 95.12 139 ARG A C 1
ATOM 1119 O O . ARG A 1 139 ? 3.561 9.852 -1.897 1.00 95.12 139 ARG A O 1
ATOM 1126 N N . GLY A 1 140 ? 4.125 11.761 -2.907 1.00 93.94 140 GLY A N 1
ATOM 1127 C CA . GLY A 1 140 ? 5.542 11.554 -2.710 1.00 93.94 140 GLY A CA 1
ATOM 1128 C C . GLY A 1 140 ? 6.293 12.847 -2.878 1.00 93.94 140 GLY A C 1
ATOM 1129 O O . GLY A 1 140 ? 5.878 13.713 -3.640 1.00 93.94 140 GLY A O 1
ATOM 1130 N N . ASN A 1 141 ? 7.372 13.008 -2.129 1.00 93.88 141 ASN A N 1
ATOM 1131 C CA . ASN A 1 141 ? 8.154 14.225 -2.189 1.00 93.88 141 ASN A CA 1
ATOM 1132 C C . ASN A 1 141 ? 9.612 13.976 -1.823 1.00 93.88 141 ASN A C 1
ATOM 1134 O O . ASN A 1 141 ? 9.946 13.164 -0.956 1.00 93.88 141 ASN A O 1
ATOM 1138 N N . LEU A 1 142 ? 10.490 14.720 -2.478 1.00 92.50 142 LEU A N 1
ATOM 1139 C CA . LEU A 1 142 ? 11.919 14.663 -2.237 1.00 92.50 142 LEU A CA 1
ATOM 1140 C C . LEU A 1 142 ? 12.252 15.378 -0.917 1.00 92.50 142 LEU A C 1
ATOM 1142 O O . LEU A 1 142 ? 11.836 16.514 -0.682 1.00 92.50 142 LEU A O 1
ATOM 1146 N N . ARG A 1 143 ? 13.004 14.710 -0.040 1.00 89.75 143 ARG A N 1
ATOM 1147 C CA . ARG A 1 143 ? 13.453 15.220 1.261 1.00 89.75 143 ARG A CA 1
ATOM 1148 C C . ARG A 1 143 ? 14.975 15.267 1.310 1.00 89.75 143 ARG A C 1
ATOM 1150 O O . ARG A 1 143 ? 15.648 14.241 1.421 1.00 89.75 143 ARG A O 1
ATOM 1157 N N . PHE A 1 144 ? 15.524 16.475 1.281 1.00 75.88 144 PHE A N 1
ATOM 1158 C CA . PHE A 1 144 ? 16.961 16.719 1.392 1.00 75.88 144 PHE A CA 1
ATOM 1159 C C . PHE A 1 144 ? 17.367 16.885 2.857 1.00 75.88 144 PHE A C 1
ATOM 1161 O O . PHE A 1 144 ? 17.620 17.988 3.326 1.00 75.88 144 PHE A O 1
ATOM 1168 N N . SER A 1 145 ? 17.420 15.785 3.604 1.00 67.81 145 SER A N 1
ATOM 1169 C CA . SER A 1 145 ? 18.012 15.774 4.946 1.00 67.81 145 SER A CA 1
ATOM 1170 C C . SER A 1 145 ? 19.174 14.784 4.989 1.00 67.81 145 SER A C 1
ATOM 1172 O O . SER A 1 145 ? 18.965 13.572 5.077 1.00 67.81 145 SER A O 1
ATOM 1174 N N . GLY A 1 146 ? 20.404 15.294 4.889 1.00 70.25 146 GLY A N 1
ATOM 1175 C CA . GLY A 1 146 ? 21.648 14.519 4.974 1.00 70.25 146 GLY A CA 1
ATOM 1176 C C . GLY A 1 146 ? 21.868 13.543 3.812 1.00 70.25 146 GLY A C 1
ATOM 1177 O O . GLY A 1 146 ? 22.651 13.825 2.914 1.00 70.25 146 GLY A O 1
ATOM 1178 N N . LYS A 1 147 ? 21.189 12.390 3.841 1.00 74.44 147 LYS A N 1
ATOM 1179 C CA . LYS A 1 147 ? 21.365 11.279 2.883 1.00 74.44 147 LYS A CA 1
ATOM 1180 C C . LYS A 1 147 ? 20.435 11.337 1.664 1.00 74.44 147 LYS A C 1
ATOM 1182 O O . LYS A 1 147 ? 20.684 10.631 0.696 1.00 74.44 147 LYS A O 1
ATOM 1187 N N . GLY A 1 148 ? 19.408 12.188 1.706 1.00 89.12 148 GLY A N 1
ATOM 1188 C CA . GLY A 1 148 ? 18.410 12.313 0.644 1.00 89.12 148 GLY A CA 1
ATOM 1189 C C . GLY A 1 148 ? 17.442 11.127 0.613 1.00 89.12 148 GLY A C 1
ATOM 1190 O O . GLY A 1 148 ? 17.838 9.983 0.400 1.00 89.12 148 GLY A O 1
ATOM 1191 N N . PHE A 1 149 ? 16.156 11.401 0.804 1.00 93.62 149 PHE A N 1
ATOM 1192 C CA . PHE A 1 149 ? 15.104 10.385 0.753 1.00 93.62 149 PHE A CA 1
ATOM 1193 C C . PHE A 1 149 ? 13.970 10.839 -0.155 1.00 93.62 149 PHE A C 1
ATOM 1195 O O . PHE A 1 149 ? 13.660 12.026 -0.227 1.00 93.62 149 PHE A O 1
ATOM 1202 N N . TYR A 1 150 ? 13.346 9.891 -0.838 1.00 94.19 150 TYR A N 1
ATOM 1203 C CA . TYR A 1 150 ? 12.052 10.086 -1.457 1.00 94.19 150 TYR A CA 1
ATOM 1204 C C . TYR A 1 150 ? 10.996 9.588 -0.479 1.00 94.19 150 TYR A C 1
ATOM 1206 O O . TYR A 1 150 ? 10.932 8.395 -0.176 1.00 94.19 150 TYR A O 1
ATOM 1214 N N . HIS A 1 151 ? 10.215 10.511 0.068 1.00 95.69 151 HIS A N 1
ATOM 1215 C CA . HIS A 1 151 ? 9.089 10.156 0.912 1.00 95.69 151 HIS A CA 1
ATOM 1216 C C . HIS A 1 151 ? 7.933 9.704 0.038 1.00 95.69 151 HIS A C 1
ATOM 1218 O O . HIS A 1 151 ? 7.660 10.339 -0.977 1.00 95.69 151 HIS A O 1
ATOM 1224 N N . ILE A 1 152 ? 7.250 8.642 0.444 1.00 96.31 152 ILE A N 1
ATOM 1225 C CA . ILE A 1 152 ? 6.045 8.144 -0.212 1.00 96.31 152 ILE A CA 1
ATOM 1226 C C . ILE A 1 152 ? 4.975 7.978 0.855 1.00 96.31 152 ILE A C 1
ATOM 1228 O O . ILE A 1 152 ? 5.237 7.440 1.933 1.00 96.31 152 ILE A O 1
ATOM 1232 N N . GLU A 1 153 ? 3.763 8.395 0.530 1.00 97.31 153 GLU A N 1
ATOM 1233 C CA . GLU A 1 153 ? 2.572 8.192 1.334 1.00 97.31 153 GLU A CA 1
ATOM 1234 C C . GLU A 1 153 ? 1.440 7.692 0.441 1.00 97.31 153 GLU A C 1
ATOM 1236 O O . GLU A 1 153 ? 1.218 8.218 -0.646 1.00 97.31 153 GLU A O 1
ATOM 1241 N N . GLY A 1 154 ? 0.723 6.676 0.900 1.00 97.06 154 GLY A N 1
ATOM 1242 C CA . GLY A 1 154 ? -0.525 6.242 0.296 1.00 97.06 154 GLY A CA 1
ATOM 1243 C C . GLY A 1 154 ? -1.628 6.311 1.331 1.00 97.06 154 GLY A C 1
ATOM 1244 O O . GLY A 1 154 ? -1.444 5.832 2.446 1.00 97.06 154 GLY A O 1
ATOM 1245 N N . GLU A 1 155 ? -2.760 6.894 0.968 1.00 96.56 155 GLU A N 1
ATOM 1246 C CA . GLU A 1 155 ? -3.918 7.053 1.843 1.00 96.56 155 GLU A CA 1
ATOM 1247 C C . GLU A 1 155 ? -5.186 6.635 1.105 1.00 96.56 155 GLU A C 1
ATOM 1249 O O . GLU A 1 155 ? -5.395 7.015 -0.047 1.00 96.56 155 GLU A O 1
ATOM 1254 N N . LYS A 1 156 ? -6.036 5.866 1.778 1.00 94.56 156 LYS A N 1
ATOM 1255 C CA . LYS A 1 156 ? -7.388 5.531 1.342 1.00 94.56 156 LYS A CA 1
ATOM 1256 C C . LYS A 1 156 ? -8.346 6.602 1.838 1.00 94.56 156 LYS A C 1
ATOM 1258 O O . LYS A 1 156 ? -8.431 6.856 3.040 1.00 94.56 156 LYS A O 1
ATOM 1263 N N . LEU A 1 157 ? -9.020 7.248 0.894 1.00 85.69 157 LEU A N 1
ATOM 1264 C CA . LEU A 1 157 ? -9.913 8.369 1.135 1.00 85.69 157 LEU A CA 1
ATOM 1265 C C . LEU A 1 157 ? -11.360 7.889 1.093 1.00 85.69 157 LEU A C 1
ATOM 1267 O O . LEU A 1 157 ? -11.821 7.326 0.099 1.00 85.69 157 LEU A O 1
ATOM 1271 N N . PHE A 1 158 ? -12.096 8.171 2.162 1.00 85.25 158 PHE A N 1
ATOM 1272 C CA . PHE A 1 158 ? -13.538 7.978 2.208 1.00 85.25 158 PHE A CA 1
ATOM 1273 C C . PHE A 1 158 ? -14.216 9.343 2.171 1.00 85.25 158 PHE A C 1
ATOM 1275 O O . PHE A 1 158 ? -13.840 10.270 2.895 1.00 85.25 158 PHE A O 1
ATOM 1282 N N . LEU A 1 159 ? -15.203 9.501 1.286 1.00 73.00 159 LEU A N 1
ATOM 1283 C CA . LEU A 1 159 ? -15.988 10.730 1.229 1.00 73.00 159 LEU A CA 1
ATOM 1284 C C . LEU A 1 159 ? -16.638 10.950 2.595 1.00 73.00 159 LEU A C 1
ATOM 1286 O O . LEU A 1 159 ? -17.301 10.059 3.105 1.00 73.00 159 LEU A O 1
ATOM 1290 N N . LYS A 1 160 ? -16.518 12.150 3.174 1.00 68.94 160 LYS A N 1
ATOM 1291 C CA . LYS A 1 160 ? -17.119 12.455 4.491 1.00 68.94 160 LYS A CA 1
ATOM 1292 C C . LYS A 1 160 ? -18.634 12.209 4.546 1.00 68.94 160 LYS A C 1
ATOM 1294 O O . LYS A 1 160 ? -19.181 12.030 5.627 1.00 68.94 160 LYS A O 1
ATOM 1299 N N . SER A 1 161 ? -19.303 12.231 3.393 1.00 73.19 161 SER A N 1
ATOM 1300 C CA . SER A 1 161 ? -20.727 11.924 3.239 1.00 73.19 161 SER A CA 1
ATOM 1301 C C . SER A 1 161 ? -21.047 10.424 3.198 1.00 73.19 161 SER A C 1
ATOM 1303 O O . SER A 1 161 ? -22.218 10.068 3.284 1.00 73.19 161 SER A O 1
ATOM 1305 N N . ILE A 1 162 ? -20.044 9.553 3.056 1.00 75.06 162 ILE A N 1
ATOM 1306 C CA . ILE A 1 162 ? -20.175 8.095 2.997 1.00 75.06 162 ILE A CA 1
ATOM 1307 C C . ILE A 1 162 ? -19.267 7.499 4.074 1.00 75.06 162 ILE A C 1
ATOM 1309 O O . ILE A 1 162 ? -18.059 7.363 3.893 1.00 75.06 162 ILE A O 1
ATOM 1313 N N . GLN A 1 163 ? -19.856 7.140 5.211 1.00 81.62 163 GLN A N 1
ATOM 1314 C CA . GLN A 1 163 ? -19.131 6.444 6.269 1.00 81.62 163 GLN A CA 1
ATOM 1315 C C . GLN A 1 163 ? -18.907 4.991 5.854 1.00 81.62 163 GLN A C 1
ATOM 1317 O O . GLN A 1 163 ? -19.862 4.266 5.571 1.00 81.62 163 GLN A O 1
ATOM 1322 N N . LEU A 1 164 ? -17.644 4.563 5.815 1.00 86.94 164 LEU A N 1
ATOM 1323 C CA . LEU A 1 164 ? -17.324 3.159 5.608 1.00 86.94 164 LEU A CA 1
ATOM 1324 C C . LEU A 1 164 ? -17.479 2.414 6.935 1.00 86.94 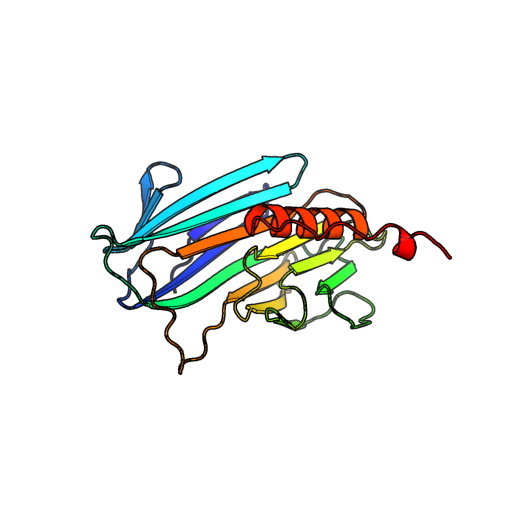164 LEU A C 1
ATOM 1326 O O . LEU A 1 164 ? -16.527 2.289 7.704 1.00 86.94 164 LEU A O 1
ATOM 1330 N N . GLU A 1 165 ? -18.697 1.951 7.196 1.00 93.12 165 GLU A N 1
ATOM 1331 C CA . GLU A 1 165 ? -19.015 1.117 8.350 1.00 93.12 165 GLU A CA 1
ATOM 1332 C C . GLU A 1 165 ? -18.768 -0.367 8.028 1.00 93.12 165 GLU A C 1
ATOM 1334 O O . GLU A 1 165 ? -19.236 -0.888 7.008 1.00 93.12 165 GLU A O 1
ATOM 1339 N N . LYS A 1 166 ? -17.986 -1.046 8.874 1.00 93.62 166 LYS A N 1
ATOM 1340 C CA . LYS A 1 166 ? -17.582 -2.449 8.700 1.00 93.62 166 LYS A CA 1
ATOM 1341 C C . LYS A 1 166 ? -17.519 -3.169 10.044 1.00 93.62 166 LYS A C 1
ATOM 1343 O O . LYS A 1 166 ? -17.104 -2.578 11.033 1.00 93.62 166 LYS A O 1
ATOM 1348 N N . GLU A 1 167 ? -17.845 -4.459 10.055 1.00 96.75 167 GLU A N 1
ATOM 1349 C CA . GLU A 1 167 ? -17.518 -5.369 11.170 1.00 96.75 167 GLU A CA 1
ATOM 1350 C C . GLU A 1 167 ? -16.062 -5.859 11.089 1.00 96.75 167 GLU A C 1
ATOM 1352 O O . GLU A 1 167 ? -15.387 -6.049 12.101 1.00 96.75 167 GLU A O 1
ATOM 1357 N N . GLU A 1 168 ? -15.564 -6.028 9.861 1.00 97.12 168 GLU A N 1
ATOM 1358 C CA . GLU A 1 168 ? -14.189 -6.398 9.546 1.00 97.12 168 GLU A CA 1
ATOM 1359 C C . GLU A 1 168 ? -13.737 -5.668 8.276 1.00 97.12 168 GLU A C 1
ATOM 1361 O O . GLU A 1 168 ? -14.476 -5.567 7.289 1.00 97.12 168 GLU A O 1
ATOM 1366 N N . HIS A 1 169 ? -12.505 -5.170 8.290 1.00 96.56 169 HIS A N 1
ATOM 1367 C CA . HIS A 1 169 ? -11.854 -4.574 7.134 1.00 96.56 169 HIS A CA 1
ATOM 1368 C C . HIS A 1 169 ? -10.569 -5.324 6.801 1.00 96.56 169 HIS A C 1
ATOM 1370 O O . HIS A 1 169 ? -9.744 -5.558 7.679 1.00 96.56 169 HIS A O 1
ATOM 1376 N N . ARG A 1 170 ? -10.402 -5.671 5.523 1.00 96.94 170 ARG A N 1
ATOM 1377 C CA . ARG A 1 170 ? -9.225 -6.359 4.997 1.00 96.94 170 ARG A CA 1
ATOM 1378 C C . ARG A 1 170 ? -8.682 -5.611 3.794 1.00 96.94 170 ARG A C 1
ATOM 1380 O O . ARG A 1 170 ? -9.456 -5.224 2.922 1.00 96.94 170 ARG A O 1
ATOM 1387 N N . ASP A 1 171 ? -7.368 -5.470 3.741 1.00 97.56 171 ASP A N 1
ATOM 1388 C CA . ASP A 1 171 ? -6.621 -4.975 2.586 1.00 97.56 171 ASP A CA 1
ATOM 1389 C C . ASP A 1 171 ? -5.182 -5.515 2.677 1.00 97.56 171 ASP A C 1
ATOM 1391 O O . ASP A 1 171 ? -4.799 -6.169 3.655 1.00 97.56 171 ASP A O 1
ATOM 1395 N N . ALA A 1 172 ? -4.384 -5.283 1.646 1.00 98.06 172 ALA A N 1
ATOM 1396 C CA . ALA A 1 172 ? -2.983 -5.645 1.623 1.00 98.06 172 ALA A CA 1
ATOM 1397 C C . ALA A 1 172 ? -2.146 -4.604 0.873 1.00 98.06 172 ALA A C 1
ATOM 1399 O O . ALA A 1 172 ? -2.632 -3.859 0.021 1.00 98.06 172 ALA A O 1
ATOM 1400 N N . LEU A 1 173 ? -0.853 -4.570 1.180 1.00 98.31 173 LEU A N 1
ATOM 1401 C CA . LEU A 1 173 ? 0.138 -3.812 0.430 1.00 98.31 173 LEU A CA 1
ATOM 1402 C C . LEU A 1 173 ? 1.026 -4.763 -0.356 1.00 98.31 173 LEU A C 1
ATOM 1404 O O . LEU A 1 173 ? 1.642 -5.663 0.217 1.00 98.31 173 LEU A O 1
ATOM 1408 N N . TYR A 1 174 ? 1.144 -4.507 -1.652 1.00 98.19 174 TYR A N 1
ATOM 1409 C CA . TYR A 1 174 ? 2.200 -5.069 -2.479 1.00 98.19 174 TYR A CA 1
ATOM 1410 C C . TYR A 1 174 ? 3.436 -4.205 -2.363 1.00 98.19 174 TYR A C 1
ATOM 1412 O O . TYR A 1 174 ? 3.358 -2.998 -2.583 1.00 98.19 174 TYR A O 1
ATOM 1420 N N . ILE A 1 175 ? 4.578 -4.817 -2.078 1.00 98.12 175 ILE A N 1
ATOM 1421 C CA . ILE A 1 175 ? 5.866 -4.140 -2.024 1.00 98.12 175 ILE A CA 1
ATOM 1422 C C . ILE A 1 175 ? 6.870 -4.961 -2.828 1.00 98.12 175 ILE A C 1
ATOM 1424 O O . ILE A 1 175 ? 6.954 -6.175 -2.676 1.00 98.12 175 ILE A O 1
ATOM 1428 N N . SER A 1 176 ? 7.655 -4.316 -3.686 1.00 97.00 176 SER A N 1
ATOM 1429 C CA . SER A 1 176 ? 8.712 -4.990 -4.443 1.00 97.00 176 SER A CA 1
ATOM 1430 C C . SER A 1 176 ? 9.972 -4.148 -4.517 1.00 97.00 176 SER A C 1
ATOM 1432 O O . SER A 1 176 ? 9.950 -3.014 -4.990 1.00 97.00 176 SER A O 1
ATOM 1434 N N . PHE A 1 177 ? 11.087 -4.745 -4.125 1.00 95.69 177 PHE A N 1
ATOM 1435 C CA . PHE A 1 177 ? 12.449 -4.252 -4.330 1.00 95.69 177 PHE A CA 1
ATOM 1436 C C . PHE A 1 177 ? 13.253 -5.192 -5.244 1.00 95.69 177 PHE A C 1
ATOM 1438 O O . PHE A 1 177 ? 14.463 -5.033 -5.397 1.00 95.69 177 PHE A O 1
ATOM 1445 N N . ALA A 1 178 ? 12.587 -6.165 -5.877 1.00 94.69 178 ALA A N 1
ATOM 1446 C CA . ALA A 1 178 ? 13.203 -7.044 -6.859 1.00 94.69 178 ALA A CA 1
ATOM 1447 C C . ALA A 1 178 ? 13.731 -6.216 -8.050 1.00 94.69 178 ALA A C 1
ATOM 1449 O O . ALA A 1 178 ? 12.954 -5.440 -8.622 1.00 94.69 178 ALA A O 1
ATOM 1450 N N . PRO A 1 179 ? 15.005 -6.383 -8.463 1.00 94.06 179 PRO A N 1
ATOM 1451 C CA . PRO A 1 179 ? 15.620 -5.623 -9.552 1.00 94.06 179 PRO A CA 1
ATOM 1452 C C . PRO A 1 179 ? 15.211 -6.189 -10.923 1.00 94.06 179 PRO A C 1
ATOM 1454 O O . PRO A 1 179 ? 16.043 -6.642 -11.706 1.00 94.06 179 PRO A O 1
ATOM 1457 N N . THR A 1 180 ? 13.909 -6.208 -11.192 1.00 95.62 180 THR A N 1
ATOM 1458 C CA . THR A 1 180 ? 13.312 -6.685 -12.448 1.00 95.62 180 THR A CA 1
ATOM 1459 C C . THR A 1 180 ? 12.822 -5.513 -13.290 1.00 95.62 180 THR A C 1
ATOM 1461 O O . THR A 1 180 ? 12.775 -4.372 -12.818 1.00 95.62 180 THR A O 1
ATOM 1464 N N . SER A 1 181 ? 12.485 -5.772 -14.555 1.00 94.94 181 SER A N 1
ATOM 1465 C CA . SER A 1 181 ? 11.979 -4.723 -15.436 1.00 94.94 181 SER A CA 1
ATOM 1466 C C . SER A 1 181 ? 10.696 -4.110 -14.862 1.00 94.94 181 SER A C 1
ATOM 1468 O O . SER A 1 181 ? 9.898 -4.800 -14.221 1.00 94.94 181 SER A O 1
ATOM 1470 N N . TRP A 1 182 ? 10.463 -2.816 -15.111 1.00 90.69 182 TRP A N 1
ATOM 1471 C CA . TRP A 1 182 ? 9.219 -2.159 -14.685 1.00 90.69 182 TRP A CA 1
ATOM 1472 C C . TRP A 1 182 ? 7.968 -2.931 -15.146 1.00 90.69 182 TRP A C 1
ATOM 1474 O O . TRP A 1 182 ? 6.969 -3.002 -14.433 1.00 90.69 182 TRP A O 1
ATOM 1484 N N . PHE A 1 183 ? 8.034 -3.554 -16.322 1.00 92.19 183 PHE A N 1
ATOM 1485 C CA . PHE A 1 183 ? 6.928 -4.307 -16.895 1.00 92.19 183 PHE A CA 1
ATOM 1486 C C . PHE A 1 183 ? 6.632 -5.586 -16.107 1.00 92.19 183 PHE A C 1
ATOM 1488 O O . PHE A 1 183 ? 5.469 -5.892 -15.838 1.00 92.19 183 PHE A O 1
ATOM 1495 N N . ASP A 1 184 ? 7.669 -6.309 -15.685 1.00 95.19 184 ASP A N 1
ATOM 1496 C CA . ASP A 1 184 ? 7.507 -7.525 -14.886 1.00 95.19 184 ASP A CA 1
ATOM 1497 C C . ASP A 1 184 ? 6.978 -7.211 -13.486 1.00 95.19 184 ASP A C 1
ATOM 1499 O O . ASP A 1 184 ? 6.110 -7.925 -12.981 1.00 95.19 184 ASP A O 1
ATOM 1503 N N . VAL A 1 185 ? 7.419 -6.103 -12.880 1.00 94.62 185 VAL A N 1
ATOM 1504 C CA . VAL A 1 185 ? 6.878 -5.660 -11.586 1.00 94.62 185 VAL A CA 1
ATOM 1505 C C . VAL A 1 185 ? 5.422 -5.221 -11.706 1.00 94.62 185 VAL A C 1
ATOM 1507 O O . VAL A 1 185 ? 4.620 -5.590 -10.850 1.00 94.62 185 VAL A O 1
ATOM 1510 N N . ALA A 1 186 ? 5.054 -4.504 -12.771 1.00 93.69 186 ALA A N 1
ATOM 1511 C CA . ALA A 1 186 ? 3.664 -4.128 -13.025 1.00 93.69 186 ALA A CA 1
ATOM 1512 C C . ALA A 1 186 ? 2.766 -5.365 -13.212 1.00 93.69 186 ALA A C 1
ATOM 1514 O O . ALA A 1 186 ? 1.684 -5.433 -12.631 1.00 93.69 186 ALA A O 1
ATOM 1515 N N . LYS A 1 187 ? 3.237 -6.386 -13.943 1.00 94.81 187 LYS A N 1
ATOM 1516 C CA . LYS A 1 187 ? 2.553 -7.688 -14.040 1.00 94.81 187 LYS A CA 1
ATOM 1517 C C . LYS A 1 187 ? 2.438 -8.390 -12.690 1.00 94.81 187 LYS A C 1
ATOM 1519 O O . LYS A 1 187 ? 1.402 -8.981 -12.401 1.00 94.81 187 LYS A O 1
ATOM 1524 N N . GLY A 1 188 ? 3.498 -8.356 -11.883 1.00 95.38 188 GLY A N 1
ATOM 1525 C CA . GLY A 1 188 ? 3.512 -8.936 -10.541 1.00 95.38 188 GLY A CA 1
ATOM 1526 C C . GLY A 1 188 ? 2.480 -8.289 -9.621 1.00 95.38 188 GLY A C 1
ATOM 1527 O O . GLY A 1 188 ? 1.760 -9.002 -8.926 1.00 95.38 188 GLY A O 1
ATOM 1528 N N . TYR A 1 189 ? 2.368 -6.961 -9.673 1.00 96.25 189 TYR A N 1
ATOM 1529 C CA . TYR A 1 189 ? 1.343 -6.210 -8.955 1.00 96.25 189 TYR A CA 1
ATOM 1530 C C . TYR A 1 189 ? -0.070 -6.544 -9.455 1.00 96.25 189 TYR A C 1
ATOM 1532 O O . TYR A 1 189 ? -0.941 -6.831 -8.642 1.00 96.25 189 TYR A O 1
ATOM 1540 N N . ALA A 1 190 ? -0.290 -6.582 -10.774 1.00 94.25 190 ALA A N 1
ATOM 1541 C CA . ALA A 1 190 ? -1.592 -6.933 -11.345 1.00 94.25 190 ALA A CA 1
ATOM 1542 C C . ALA A 1 190 ? -2.059 -8.331 -10.901 1.00 94.25 190 ALA A C 1
ATOM 1544 O O . ALA A 1 190 ?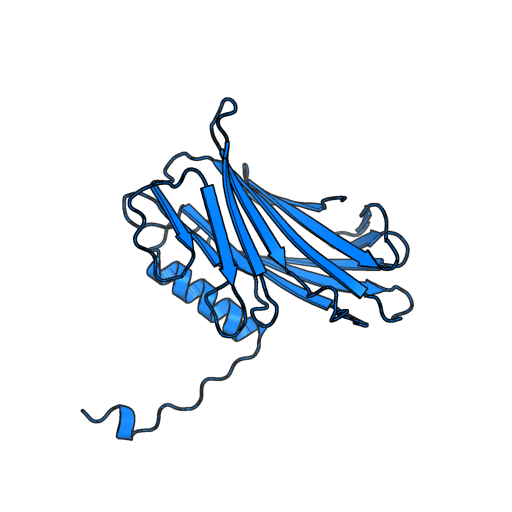 -3.167 -8.471 -10.398 1.00 94.25 190 ALA A O 1
ATOM 1545 N N . ARG A 1 191 ? -1.179 -9.340 -10.979 1.00 94.62 191 ARG A N 1
ATOM 1546 C CA . ARG A 1 191 ? -1.477 -10.698 -10.488 1.00 94.62 191 ARG A CA 1
ATOM 1547 C C . ARG A 1 191 ? -1.804 -10.720 -9.000 1.00 94.62 191 ARG A C 1
ATOM 1549 O O . ARG A 1 191 ? -2.737 -11.393 -8.598 1.00 94.62 191 ARG A O 1
ATOM 1556 N N . PHE A 1 192 ? -1.051 -9.973 -8.193 1.00 96.19 192 PHE A N 1
ATOM 1557 C CA . PHE A 1 192 ? -1.334 -9.849 -6.766 1.00 96.19 192 PHE A CA 1
ATOM 1558 C C . PHE A 1 192 ? -2.739 -9.292 -6.502 1.00 96.19 192 PHE A C 1
ATOM 1560 O O . PHE A 1 192 ? -3.442 -9.814 -5.642 1.00 96.19 192 PHE A O 1
ATOM 1567 N N . VAL A 1 193 ? -3.148 -8.254 -7.235 1.00 95.06 193 VAL A N 1
ATOM 1568 C CA . VAL A 1 193 ? -4.490 -7.672 -7.106 1.00 95.06 193 VAL A CA 1
ATOM 1569 C C . VAL A 1 193 ? -5.556 -8.675 -7.545 1.00 95.06 193 VAL A C 1
ATOM 1571 O O . VAL A 1 193 ? -6.540 -8.850 -6.831 1.00 95.06 193 VAL A O 1
ATOM 1574 N N . ASP A 1 194 ? -5.348 -9.364 -8.670 1.00 93.50 194 ASP A N 1
ATOM 1575 C CA . ASP A 1 194 ? -6.272 -10.391 -9.162 1.00 93.50 194 ASP A CA 1
ATOM 1576 C C . ASP A 1 194 ? -6.451 -11.520 -8.136 1.00 93.50 194 ASP A C 1
ATOM 1578 O O . ASP A 1 194 ? -7.583 -11.889 -7.817 1.00 93.50 194 ASP A O 1
ATOM 1582 N N . ASP A 1 195 ? -5.348 -12.018 -7.567 1.00 93.50 195 ASP A N 1
ATOM 1583 C CA . ASP A 1 195 ? -5.351 -13.055 -6.532 1.00 93.50 195 ASP A CA 1
ATOM 1584 C C . ASP A 1 195 ? -6.067 -12.568 -5.259 1.00 93.50 195 ASP A C 1
ATOM 1586 O O . ASP A 1 195 ? -6.886 -13.293 -4.692 1.00 93.50 195 ASP A O 1
ATOM 1590 N N . PHE A 1 196 ? -5.802 -11.328 -4.828 1.00 94.12 196 PHE A N 1
ATOM 1591 C CA . PHE A 1 196 ? -6.416 -10.730 -3.638 1.00 94.12 196 PHE A CA 1
ATOM 1592 C C . PHE A 1 196 ? -7.930 -10.531 -3.796 1.00 94.12 196 PHE A C 1
ATOM 1594 O O . PHE A 1 196 ? -8.697 -10.825 -2.879 1.00 94.12 196 PHE A O 1
ATOM 1601 N N . LEU A 1 197 ? -8.372 -10.051 -4.962 1.00 90.44 197 LEU A N 1
ATOM 1602 C CA . LEU A 1 197 ? -9.787 -9.819 -5.266 1.00 90.44 197 LEU A CA 1
ATOM 1603 C C . LEU A 1 197 ? -10.522 -11.096 -5.703 1.00 90.44 197 LEU A C 1
ATOM 1605 O O . LEU A 1 197 ? -11.740 -11.068 -5.888 1.00 90.44 197 LEU A O 1
ATOM 1609 N N . GLY A 1 198 ? -9.805 -12.209 -5.888 1.00 91.06 198 GLY A N 1
ATOM 1610 C CA . GLY A 1 198 ? -10.360 -13.445 -6.437 1.00 91.06 198 GLY A CA 1
ATOM 1611 C C . GLY A 1 198 ? -10.888 -13.272 -7.864 1.00 91.06 198 GLY A C 1
ATOM 1612 O O . GLY A 1 198 ? -11.857 -13.938 -8.246 1.00 91.06 198 GLY A O 1
ATOM 1613 N N . TYR A 1 199 ? -10.294 -12.359 -8.638 1.00 87.38 199 TYR A N 1
ATOM 1614 C CA . TYR A 1 199 ? -10.705 -12.078 -10.007 1.00 87.38 199 TYR A CA 1
ATOM 1615 C C . TYR A 1 199 ? -10.495 -13.309 -10.890 1.00 87.38 199 TYR A C 1
ATOM 1617 O O . TYR A 1 199 ? -9.456 -13.970 -10.861 1.00 87.38 199 TYR A O 1
ATOM 1625 N N . LYS A 1 200 ? -11.503 -13.616 -11.705 1.00 84.44 200 LYS A N 1
ATOM 1626 C CA . LYS A 1 200 ? -11.433 -14.661 -12.724 1.00 84.44 200 LYS A CA 1
ATOM 1627 C C . LYS A 1 200 ? -11.714 -14.008 -14.070 1.00 84.44 200 LYS A C 1
ATOM 1629 O O . LYS A 1 200 ? -12.845 -13.556 -14.270 1.00 84.44 200 LYS A O 1
ATOM 1634 N N . PRO A 1 201 ? -10.726 -13.922 -14.976 1.00 79.50 201 PRO A N 1
ATOM 1635 C CA . PRO A 1 201 ? -10.957 -13.336 -16.283 1.00 79.50 201 PRO A CA 1
ATOM 1636 C C . PRO A 1 201 ? -12.015 -14.141 -17.030 1.00 79.50 201 PRO A C 1
ATOM 1638 O O . PRO A 1 201 ? -12.049 -15.373 -16.961 1.00 79.50 201 PRO A O 1
ATOM 1641 N N . ASN A 1 202 ? -12.873 -13.437 -17.765 1.00 81.69 202 ASN A N 1
ATOM 1642 C CA . ASN A 1 202 ? -13.757 -14.100 -18.711 1.00 81.69 202 ASN A CA 1
ATOM 1643 C C . ASN A 1 202 ? -12.900 -14.811 -19.767 1.00 81.69 202 ASN A C 1
ATOM 1645 O O . ASN A 1 202 ? -11.869 -14.262 -20.174 1.00 81.69 202 ASN A O 1
ATOM 1649 N N . PRO A 1 203 ? -13.305 -16.006 -20.226 1.00 84.50 203 PRO A N 1
ATOM 1650 C CA . PRO A 1 203 ? -12.619 -16.656 -21.329 1.00 84.50 203 PRO A CA 1
ATOM 1651 C C . PRO A 1 203 ? -12.619 -15.714 -22.535 1.00 84.50 203 PRO A C 1
ATOM 1653 O O . PRO A 1 203 ? -13.649 -15.129 -22.878 1.00 84.50 203 PRO A O 1
ATOM 1656 N N . ILE A 1 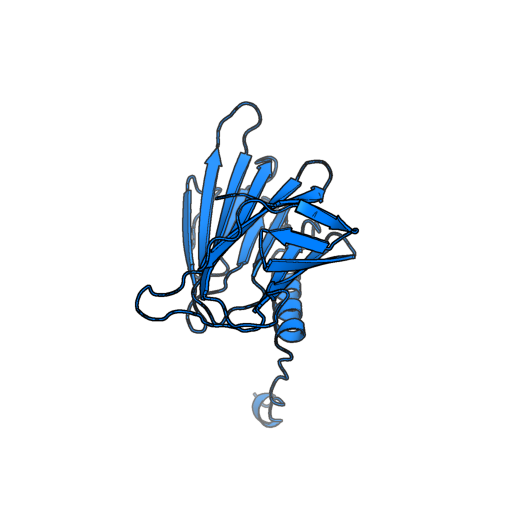204 ? -11.450 -15.547 -23.150 1.00 83.00 204 ILE A N 1
ATOM 1657 C CA . ILE A 1 204 ? -11.337 -14.819 -24.409 1.00 83.00 204 ILE A CA 1
ATOM 1658 C C . ILE A 1 204 ? -12.048 -15.685 -25.452 1.00 83.00 204 ILE A C 1
ATOM 1660 O O . ILE A 1 204 ? -11.681 -16.851 -25.600 1.00 83.00 204 ILE A O 1
ATOM 1664 N N . PRO A 1 205 ? -13.092 -15.177 -26.120 1.00 88.06 205 PRO A N 1
ATOM 1665 C CA . PRO A 1 205 ? -13.808 -15.975 -27.097 1.00 88.06 205 PRO A CA 1
ATOM 1666 C C . PRO A 1 205 ? -12.905 -16.274 -28.299 1.00 88.06 205 PRO A C 1
ATOM 1668 O O . PRO A 1 205 ? -12.106 -15.424 -28.687 1.00 88.06 205 PRO A O 1
ATOM 1671 N N . ASP A 1 206 ? -13.060 -17.452 -28.909 1.00 89.44 206 ASP A N 1
ATOM 1672 C CA . ASP A 1 206 ? -12.168 -17.931 -29.979 1.00 89.44 206 ASP A CA 1
ATOM 1673 C C . ASP A 1 206 ? -12.041 -16.936 -31.145 1.00 89.44 206 ASP A C 1
ATOM 1675 O O . ASP A 1 206 ? -10.946 -16.706 -31.651 1.00 89.44 206 ASP A O 1
ATOM 1679 N N . TRP A 1 207 ? -13.136 -16.250 -31.494 1.00 89.56 207 TRP A N 1
ATOM 1680 C CA . TRP A 1 207 ? -13.158 -15.239 -32.557 1.00 89.56 207 TRP A CA 1
ATOM 1681 C C . TRP A 1 207 ? -12.277 -14.014 -32.275 1.00 89.56 207 TRP A C 1
ATOM 1683 O O . TRP A 1 207 ? -11.925 -13.296 -33.201 1.00 89.56 207 TRP A O 1
ATOM 1693 N N . ALA A 1 208 ? -11.900 -13.749 -31.021 1.00 84.25 208 ALA A N 1
ATOM 1694 C CA . ALA A 1 208 ? -10.987 -12.654 -30.687 1.00 84.25 208 ALA A CA 1
ATOM 1695 C C . ALA A 1 208 ? -9.511 -12.996 -30.977 1.00 84.25 208 ALA A C 1
ATOM 1697 O O . ALA A 1 208 ? -8.658 -12.109 -30.908 1.00 84.25 208 ALA A O 1
ATOM 1698 N N . TYR A 1 209 ? -9.203 -14.261 -31.288 1.00 82.81 209 TYR A N 1
ATOM 1699 C CA . TYR A 1 209 ? -7.893 -14.704 -31.778 1.00 82.81 209 TYR A CA 1
ATOM 1700 C C . TYR A 1 209 ? -7.818 -14.769 -33.309 1.00 82.81 209 TYR A C 1
ATOM 1702 O O . TYR A 1 209 ? -6.738 -15.011 -33.854 1.00 82.81 209 TYR A O 1
ATOM 1710 N N . GLU A 1 210 ? -8.940 -14.564 -33.998 1.00 74.88 210 GLU A N 1
ATOM 1711 C CA . GLU A 1 210 ? -8.994 -14.497 -35.454 1.00 74.88 210 GLU A CA 1
ATOM 1712 C C . GLU A 1 210 ? -8.721 -13.042 -35.903 1.00 74.88 210 GLU A C 1
ATOM 1714 O O . GLU A 1 210 ? -9.371 -12.125 -35.395 1.00 74.88 210 GLU A O 1
ATOM 1719 N N . PRO A 1 211 ? -7.719 -12.802 -36.773 1.00 69.75 211 PRO A N 1
ATOM 1720 C CA . PRO A 1 211 ? -7.308 -11.462 -37.209 1.00 69.75 211 PRO A CA 1
ATOM 1721 C C . PRO A 1 211 ? -8.256 -10.794 -38.214 1.00 69.75 211 PRO A C 1
ATOM 1723 O O . PRO A 1 211 ? -8.904 -11.513 -39.009 1.00 69.75 211 PRO A O 1
#

Foldseek 3Di:
DEWDWDDDDPQKIKTKDWDKPVGQDYWDDPDVQWTGRHQKIKGWDWDDDQQKIKIKIKMAGVVLAKIWTQKIWIKMWAQCVQQFDKDQQAPDDDGTHDQKDKDKAALVGGFQKIFGAGPVQWTQKIKGKLDRHFMKIKMWHWDPDPRIIIMIIMMGHDDPVDTPMGSMDIIMMIMGRNRHHPVVVVVVSVVSSCVVVVPDDDPDDPVVVPD

Sequence (211 aa):
MNKLQIPIASDITIRLFFDLSPNGGEWKEVSPNLYTAGDYVLQIERDEKEGRVIISFSLSRKDKSSFIINSYGFSCDIPISEVHRVYPLAPWHQPGLPWEIDHQTAGNRGIPCLMLLRRDGMNKFTIGFADQIYESRLRGNLRFSGKGFYHIEGEKLFLKSIQLEKEEHRDALYISFAPTSWFDVAKGYARFVDDFLGYKPNPIPDWAYEP

Secondary structure (DSSP, 8-state):
--EEEEEEETTEEEEEEEEEES---S-EEEETTEEEETTEEEEEEEEEETTEEEEEEEEEETT---EEEEEEEEEEEEE-TT--EEEESSS----S--SEEEEEEBTTBS-SEEEEE-TTSBEEEEEEES--SS-EEEEEEEE-STT-EEEEEEEEE--TTS-EEESEEEEEEEEE----BHHHHHHHHHHHHHHHHT--PPPPPGGGG--